Protein AF-A0A383AX17-F1 (afdb_monomer_lite)

Foldseek 3Di:
DDDDDDDPPPPDDLLVCLVVVQVQCCDPQHVVFPDKDAQAADPVATARIWGKHQDDLPPATDIWIEGEHTDAACPVVLVSLLNQLVCLQQTQAGEYEYEQEPHDDDPVSVVSNVVSQHWYWYQYNVRDIHTPGGRHTGDHDVVRNQVSLLSCQWHAAPPRRHIDFCDPDNVPSNDVNQEQEDDDCSLLVCLQVLGKYKYFPLVVCVVVVNAPPVSHGPHMHIHGSVCSCVVPVVSYDPDPPDD

Structure (mmCIF, N/CA/C/O backbone):
data_AF-A0A383AX17-F1
#
_entry.id   AF-A0A383AX17-F1
#
loop_
_atom_site.group_PDB
_atom_site.id
_atom_site.type_symbol
_atom_site.label_atom_id
_atom_site.label_alt_id
_atom_site.label_comp_id
_atom_site.label_asym_id
_atom_site.label_entity_id
_atom_site.label_seq_id
_atom_site.pdbx_PDB_ins_code
_atom_site.Cartn_x
_atom_site.Cartn_y
_atom_site.Cartn_z
_atom_site.occupancy
_atom_site.B_iso_or_equiv
_atom_site.auth_seq_id
_atom_site.auth_comp_id
_atom_site.auth_asym_id
_atom_site.auth_atom_id
_atom_site.pdbx_PDB_model_num
ATOM 1 N N . PRO A 1 1 ? -24.275 30.896 43.123 1.00 32.53 1 PRO A N 1
ATOM 2 C CA . PRO A 1 1 ? -23.463 29.654 43.102 1.00 32.53 1 PRO A CA 1
ATOM 3 C C . PRO A 1 1 ? -24.333 28.400 42.865 1.00 32.53 1 PRO A C 1
ATOM 5 O O . PRO A 1 1 ? -25.454 28.387 43.363 1.00 32.53 1 PRO A O 1
ATOM 8 N N . PRO A 1 2 ? -23.849 27.338 42.195 1.00 41.03 2 PRO A N 1
ATOM 9 C CA . PRO A 1 2 ? -22.775 27.247 41.206 1.00 41.03 2 PRO A CA 1
ATOM 10 C C . PRO A 1 2 ? -23.286 26.851 39.799 1.00 41.03 2 PRO A C 1
ATOM 12 O O . PRO A 1 2 ? -24.380 26.328 39.616 1.00 41.03 2 PRO A O 1
ATOM 15 N N . ARG A 1 3 ? -22.439 27.124 38.799 1.00 44.66 3 ARG A N 1
ATOM 16 C CA . ARG A 1 3 ? -22.507 26.632 37.415 1.00 44.66 3 ARG A CA 1
ATOM 17 C C . ARG A 1 3 ? -22.412 25.102 37.404 1.00 44.66 3 ARG A C 1
ATOM 19 O O . ARG A 1 3 ? -21.490 24.580 38.026 1.00 44.66 3 ARG A O 1
ATOM 26 N N . SER A 1 4 ? -23.257 24.402 36.645 1.00 36.47 4 SER A N 1
ATOM 27 C CA . SER A 1 4 ? -23.028 22.985 36.336 1.00 36.47 4 SER A CA 1
ATOM 28 C C . SER A 1 4 ? -22.823 22.765 34.837 1.00 36.47 4 SER A C 1
ATOM 30 O O . SER A 1 4 ? -23.766 22.704 34.057 1.00 36.47 4 SER A O 1
ATOM 32 N N . VAL A 1 5 ? -21.537 22.675 34.497 1.00 36.81 5 VAL A N 1
ATOM 33 C CA . VAL A 1 5 ? -20.931 21.716 33.566 1.00 36.81 5 VAL A CA 1
ATOM 34 C C . VAL A 1 5 ? -21.577 21.621 32.181 1.00 36.81 5 VAL A C 1
ATOM 36 O O . VAL A 1 5 ? -22.358 20.721 31.885 1.00 36.81 5 VAL A O 1
ATOM 39 N N . ALA A 1 6 ? -21.135 22.511 31.290 1.00 34.72 6 ALA A N 1
ATOM 40 C CA . ALA A 1 6 ? -21.057 22.174 29.877 1.00 34.72 6 ALA A CA 1
ATOM 41 C C . ALA A 1 6 ? -20.129 20.958 29.738 1.00 34.72 6 ALA A C 1
ATOM 43 O O . ALA A 1 6 ? -18.954 21.012 30.108 1.00 34.72 6 ALA A O 1
ATOM 44 N N . VAL A 1 7 ? -20.690 19.852 29.259 1.00 36.97 7 VAL A N 1
ATOM 45 C CA . VAL A 1 7 ? -19.959 18.659 28.845 1.00 36.97 7 VAL A CA 1
ATOM 46 C C . VAL A 1 7 ? -18.986 19.093 27.750 1.00 36.97 7 VAL A C 1
ATOM 48 O O . VAL A 1 7 ? -19.404 19.400 26.636 1.00 36.97 7 VAL A O 1
ATOM 51 N N . MET A 1 8 ? -17.693 19.169 28.073 1.00 31.69 8 MET A N 1
ATOM 52 C CA . MET A 1 8 ? -16.638 19.265 27.067 1.00 31.69 8 MET A CA 1
ATOM 53 C C . MET A 1 8 ? -16.599 17.929 26.322 1.00 31.69 8 MET A C 1
ATOM 55 O O . MET A 1 8 ? -15.897 17.001 26.718 1.00 31.69 8 MET A O 1
ATOM 59 N N . ALA A 1 9 ? -17.407 17.811 25.269 1.00 39.44 9 ALA A N 1
ATOM 60 C CA . ALA A 1 9 ? -17.183 16.816 24.235 1.00 39.44 9 ALA A CA 1
ATOM 61 C C . ALA A 1 9 ? -15.775 17.067 23.680 1.00 39.44 9 ALA A C 1
ATOM 63 O O . ALA A 1 9 ? -15.450 18.194 23.313 1.00 39.44 9 ALA A O 1
ATOM 64 N N . SER A 1 10 ? -14.899 16.065 23.690 1.00 47.09 10 SER A N 1
ATOM 65 C CA . SER A 1 10 ? -13.541 16.260 23.194 1.00 47.09 10 SER A CA 1
ATOM 66 C C . SER A 1 10 ? -13.576 16.518 21.684 1.00 47.09 10 SER A C 1
ATOM 68 O O . SER A 1 10 ? -13.884 15.607 20.916 1.00 47.09 10 SER A O 1
ATOM 70 N N . ASP A 1 11 ? -13.199 17.724 21.263 1.00 57.03 11 ASP A N 1
ATOM 71 C CA . ASP A 1 11 ? -13.092 18.195 19.870 1.00 57.03 11 ASP A CA 1
ATOM 72 C C . ASP A 1 11 ? -12.016 17.482 19.018 1.00 57.03 11 ASP A C 1
ATOM 74 O O . ASP A 1 11 ? -11.639 17.958 17.946 1.00 57.03 11 ASP A O 1
ATOM 78 N N . LYS A 1 12 ? -11.491 16.332 19.459 1.00 67.50 12 LYS A N 1
ATOM 79 C CA . LYS A 1 12 ? -10.453 15.603 18.718 1.00 67.50 12 LYS A CA 1
ATOM 80 C C . LYS A 1 12 ? -11.013 15.069 17.403 1.00 67.50 12 LYS A C 1
ATOM 82 O O . LYS A 1 12 ? -12.047 14.391 17.385 1.00 67.50 12 LYS A O 1
ATOM 87 N N . LYS A 1 13 ? -10.343 15.373 16.293 1.00 85.88 13 LYS A N 1
ATOM 88 C CA . LYS A 1 13 ? -10.660 14.855 14.957 1.00 85.88 13 LYS A CA 1
ATOM 89 C C . LYS A 1 13 ? -10.075 13.456 14.791 1.00 85.88 13 LYS A C 1
ATOM 91 O O . LYS A 1 13 ? -9.160 13.059 15.497 1.00 85.88 13 LYS A O 1
ATOM 96 N N . GLU A 1 14 ? -10.657 12.680 13.882 1.00 87.75 14 GLU A N 1
ATOM 97 C CA . GLU A 1 14 ? -10.218 11.300 13.623 1.00 87.75 14 GLU A CA 1
ATOM 98 C C . GLU A 1 14 ? -8.808 11.310 13.029 1.00 87.75 14 GLU A C 1
ATOM 100 O O . GLU A 1 14 ? -7.936 10.566 13.466 1.00 87.75 14 GLU A O 1
ATOM 105 N N . SER A 1 15 ? -8.563 12.299 12.167 1.00 91.56 15 SER A N 1
ATOM 106 C CA . SER A 1 15 ? -7.264 12.626 11.587 1.00 91.56 15 SER A CA 1
ATOM 107 C C . SER A 1 15 ? -6.143 12.849 12.595 1.00 91.56 15 SER A C 1
ATOM 109 O O . SER A 1 15 ? -4.983 12.653 12.250 1.00 91.56 15 SER A O 1
ATOM 111 N N . ASP A 1 16 ? -6.465 13.223 13.835 1.00 92.06 16 ASP A N 1
ATOM 112 C CA . ASP A 1 16 ? -5.461 13.450 14.878 1.00 92.06 16 ASP A CA 1
ATOM 113 C C . ASP A 1 16 ? -4.791 12.131 15.317 1.00 92.06 16 ASP A C 1
ATOM 115 O O . ASP A 1 16 ? -3.762 12.148 15.990 1.00 92.06 16 ASP A O 1
ATOM 119 N N . LEU A 1 17 ? -5.371 10.981 14.949 1.00 93.94 17 LEU A N 1
ATOM 120 C CA . LEU A 1 17 ? -4.836 9.650 15.238 1.00 93.94 17 LEU A CA 1
ATOM 121 C C . LEU A 1 17 ? -3.959 9.096 14.104 1.00 93.94 17 LEU A C 1
ATOM 123 O O . LEU A 1 17 ? -3.185 8.171 14.347 1.00 93.94 17 LEU A O 1
ATOM 127 N N . TYR A 1 18 ? -4.060 9.630 12.883 1.00 96.12 18 TYR A N 1
ATOM 128 C CA . TYR A 1 18 ? -3.498 8.986 11.690 1.00 96.12 18 TYR A CA 1
ATOM 129 C C . TYR A 1 18 ? -1.977 8.892 11.722 1.00 96.12 18 TYR A C 1
ATOM 131 O O . TYR A 1 18 ? -1.442 7.806 11.523 1.00 96.12 18 TYR A O 1
ATOM 139 N N . ASP A 1 19 ? -1.279 9.992 12.017 1.00 96.19 19 ASP A N 1
ATOM 140 C CA . ASP A 1 19 ? 0.190 9.999 12.062 1.00 96.19 19 ASP A CA 1
ATOM 141 C C . ASP A 1 19 ? 0.718 9.041 13.130 1.00 96.19 19 ASP A C 1
ATOM 143 O O . ASP A 1 19 ? 1.637 8.270 12.887 1.00 96.19 19 ASP A O 1
ATOM 147 N N . LYS A 1 20 ? 0.066 9.004 14.291 1.00 95.62 20 LYS A N 1
ATOM 148 C CA . LYS A 1 20 ? 0.451 8.108 15.377 1.00 95.62 20 LYS A CA 1
ATOM 149 C C . LYS A 1 20 ? 0.264 6.633 15.004 1.00 95.62 20 LYS A C 1
ATOM 151 O O . LYS A 1 20 ? 1.127 5.807 15.293 1.00 95.62 20 LYS A O 1
ATOM 156 N N . VAL A 1 21 ? -0.861 6.293 14.369 1.00 97.31 21 VAL A N 1
ATOM 157 C CA . VAL A 1 21 ? -1.109 4.933 13.868 1.00 97.31 21 VAL A CA 1
ATOM 158 C C . VAL A 1 21 ? -0.103 4.589 12.771 1.00 97.31 21 VAL A C 1
ATOM 160 O O . VAL A 1 21 ? 0.476 3.507 12.806 1.00 97.31 21 VAL A O 1
ATOM 163 N N . ARG A 1 22 ? 0.161 5.510 11.839 1.00 97.75 22 ARG A N 1
ATOM 164 C CA . ARG A 1 22 ? 1.171 5.358 10.784 1.00 97.75 22 ARG A CA 1
ATOM 165 C C . ARG A 1 22 ? 2.553 5.049 11.365 1.00 97.75 22 ARG A C 1
ATOM 167 O O . ARG A 1 22 ? 3.195 4.098 10.926 1.00 97.75 22 ARG A O 1
ATOM 174 N N . ASP A 1 23 ? 2.989 5.811 12.360 1.00 97.50 23 ASP A N 1
ATOM 175 C CA . ASP A 1 23 ? 4.307 5.642 12.973 1.00 97.50 23 ASP A CA 1
ATOM 176 C C . ASP A 1 23 ? 4.410 4.281 13.685 1.00 97.50 23 ASP A C 1
ATOM 178 O O . ASP A 1 23 ? 5.408 3.570 13.540 1.00 97.50 23 ASP A O 1
ATOM 182 N N . TRP A 1 24 ? 3.345 3.847 14.373 1.00 97.88 24 TRP A N 1
ATOM 183 C CA . TRP A 1 24 ? 3.286 2.500 14.948 1.00 97.88 24 TRP A CA 1
ATOM 184 C C . TRP A 1 24 ? 3.343 1.406 13.874 1.00 97.88 24 TRP A C 1
ATOM 186 O O . TRP A 1 24 ? 4.079 0.435 14.040 1.00 97.88 24 TRP A O 1
ATOM 196 N N . VAL A 1 25 ? 2.641 1.566 12.745 1.00 97.69 25 VAL A N 1
ATOM 197 C CA . VAL A 1 25 ? 2.662 0.609 11.620 1.00 97.69 25 VAL A CA 1
ATOM 198 C C . VAL A 1 25 ? 4.074 0.393 11.075 1.00 97.69 25 VAL A C 1
ATOM 200 O O . VAL A 1 25 ? 4.419 -0.742 10.735 1.00 97.69 25 VAL A O 1
ATOM 203 N N . ALA A 1 26 ? 4.888 1.447 11.016 1.00 97.31 26 ALA A N 1
ATOM 204 C CA . ALA A 1 26 ? 6.281 1.374 10.581 1.00 97.31 26 ALA A CA 1
ATOM 205 C C . ALA A 1 26 ? 7.228 0.792 11.652 1.00 97.31 26 ALA A C 1
ATOM 207 O O . ALA A 1 26 ? 8.269 0.227 11.323 1.00 97.31 26 ALA A O 1
ATOM 208 N N . SER A 1 27 ? 6.879 0.914 12.935 1.00 96.50 27 SER A N 1
ATOM 209 C CA . SER A 1 27 ? 7.749 0.515 14.047 1.00 96.50 27 SER A CA 1
ATOM 210 C C . SER A 1 27 ? 8.050 -0.993 14.121 1.00 96.50 27 SER A C 1
ATOM 212 O O . SER A 1 27 ? 7.328 -1.838 13.581 1.00 96.50 27 SER A O 1
ATOM 214 N N . SER A 1 28 ? 9.105 -1.338 14.871 1.00 93.25 28 SER A N 1
ATOM 215 C CA . SER A 1 28 ? 9.504 -2.722 15.174 1.00 93.25 28 SER A CA 1
ATOM 216 C C . SER A 1 28 ? 8.456 -3.512 15.956 1.00 93.25 28 SER A C 1
ATOM 218 O O . SER A 1 28 ? 8.411 -4.742 15.827 1.00 93.25 28 SER A O 1
ATOM 220 N N . ASP A 1 29 ? 7.646 -2.808 16.744 1.00 91.81 29 ASP A N 1
ATOM 221 C CA . ASP A 1 29 ? 6.639 -3.377 17.645 1.00 91.81 29 ASP A CA 1
ATOM 222 C C . ASP A 1 29 ? 5.247 -3.417 16.997 1.00 91.81 29 ASP A C 1
ATOM 224 O O . ASP A 1 29 ? 4.340 -4.078 17.503 1.00 91.81 29 ASP A O 1
ATOM 228 N N . GLY A 1 30 ? 5.084 -2.746 15.852 1.00 95.88 30 GLY A N 1
ATOM 229 C CA . GLY A 1 30 ? 3.875 -2.786 15.043 1.00 95.88 30 GLY A CA 1
ATOM 230 C C . GLY A 1 30 ? 3.952 -3.782 13.892 1.00 95.88 30 GLY A C 1
ATOM 231 O O . GLY A 1 30 ? 4.256 -4.965 14.067 1.00 95.88 30 GLY A O 1
ATOM 232 N N . LEU A 1 31 ? 3.618 -3.319 12.685 1.00 95.75 31 LEU A N 1
ATOM 233 C CA . LEU A 1 31 ? 3.493 -4.185 11.505 1.00 95.75 31 LEU A CA 1
ATOM 234 C C . LEU A 1 31 ? 4.763 -4.253 10.651 1.00 95.75 31 LEU A C 1
ATOM 236 O O . LEU A 1 31 ? 4.823 -5.111 9.762 1.00 95.75 31 LEU A O 1
ATOM 240 N N . ARG A 1 32 ? 5.766 -3.418 10.963 1.00 94.81 32 ARG A N 1
ATOM 241 C CA . ARG A 1 32 ? 7.063 -3.316 10.279 1.00 94.81 32 ARG A CA 1
ATOM 242 C C . ARG A 1 32 ? 6.923 -3.011 8.791 1.00 94.81 32 ARG A C 1
ATOM 244 O O . ARG A 1 32 ? 7.537 -3.677 7.963 1.00 94.81 32 ARG A O 1
ATOM 251 N N . CYS A 1 33 ? 6.057 -2.063 8.445 1.00 95.81 33 CYS A N 1
ATOM 252 C CA . CYS A 1 33 ? 5.993 -1.556 7.077 1.00 95.81 33 CYS A CA 1
ATOM 253 C C . CYS A 1 33 ? 7.208 -0.673 6.791 1.00 95.81 33 CYS A C 1
ATOM 255 O O . CYS A 1 33 ? 7.493 0.246 7.554 1.00 95.81 33 CYS A O 1
ATOM 257 N N . ASP A 1 34 ? 7.878 -0.925 5.672 1.00 93.62 34 ASP A N 1
ATOM 258 C CA . ASP A 1 34 ? 9.020 -0.132 5.211 1.00 93.62 34 ASP A CA 1
ATOM 259 C C . ASP A 1 34 ? 8.581 1.261 4.748 1.00 93.62 34 ASP A C 1
ATOM 261 O O . ASP A 1 34 ? 9.326 2.232 4.840 1.00 93.62 34 ASP A O 1
ATOM 265 N N . GLU A 1 35 ? 7.349 1.356 4.247 1.00 94.81 35 GLU A N 1
ATOM 266 C CA . GLU A 1 35 ? 6.773 2.578 3.706 1.00 94.81 35 GLU A CA 1
ATOM 267 C C . GLU A 1 35 ? 5.340 2.744 4.193 1.00 94.81 35 GLU A C 1
ATOM 269 O O . GLU A 1 35 ? 4.581 1.774 4.273 1.00 94.81 35 GLU A O 1
ATOM 274 N N . THR A 1 36 ? 4.953 3.975 4.524 1.00 96.56 36 THR A N 1
ATOM 275 C CA . THR A 1 36 ? 3.624 4.267 5.065 1.00 96.56 36 THR A CA 1
ATOM 276 C C . THR A 1 36 ? 3.081 5.608 4.582 1.00 96.56 36 THR A C 1
ATOM 278 O O . THR A 1 36 ? 3.827 6.530 4.255 1.00 96.56 36 THR A O 1
ATOM 281 N N . TRP A 1 37 ? 1.754 5.717 4.532 1.00 95.88 37 TRP A N 1
ATOM 282 C CA . TRP A 1 37 ? 1.037 6.892 4.048 1.00 95.88 37 TRP A CA 1
ATOM 283 C C . TRP A 1 37 ? -0.242 7.122 4.844 1.00 95.88 37 TRP A C 1
ATOM 285 O O . TRP A 1 37 ? -0.831 6.181 5.376 1.00 95.88 37 TRP A O 1
ATOM 295 N N . VAL A 1 38 ? -0.700 8.372 4.848 1.00 96.31 38 VAL A N 1
ATOM 296 C CA . VAL A 1 38 ? -1.994 8.785 5.402 1.00 96.31 38 VAL A CA 1
ATOM 297 C C . VAL A 1 38 ? -2.929 9.173 4.259 1.00 96.31 38 VAL A C 1
ATOM 299 O O . VAL A 1 38 ? -2.495 9.826 3.308 1.00 96.31 38 VAL A O 1
ATOM 302 N N . ASN A 1 39 ? -4.206 8.794 4.348 1.00 93.31 39 ASN A N 1
ATOM 303 C CA . ASN A 1 39 ? -5.252 9.111 3.367 1.00 93.31 39 ASN A CA 1
ATOM 304 C C . ASN A 1 39 ? -4.886 8.735 1.917 1.00 93.31 39 ASN A C 1
ATOM 306 O O . ASN A 1 39 ? -5.287 9.405 0.957 1.00 93.31 39 ASN A O 1
ATOM 310 N N . ALA A 1 40 ? -4.101 7.670 1.748 1.00 90.00 40 ALA A N 1
ATOM 311 C CA . ALA A 1 40 ? -3.577 7.241 0.459 1.00 90.00 40 ALA A CA 1
ATOM 312 C C . ALA A 1 40 ? -4.184 5.897 0.058 1.00 90.00 40 ALA A C 1
ATOM 314 O O . ALA A 1 40 ? -3.808 4.842 0.566 1.00 90.00 40 ALA A O 1
ATOM 315 N N . GLY A 1 41 ? -5.116 5.949 -0.888 1.00 86.38 41 GLY A N 1
ATOM 316 C CA . GLY A 1 41 ? -5.788 4.782 -1.446 1.00 86.38 41 GLY A CA 1
ATOM 317 C C . GLY A 1 41 ? -6.161 4.980 -2.906 1.00 86.38 41 GLY A C 1
ATOM 318 O O . GLY A 1 41 ? -5.608 5.833 -3.608 1.00 86.38 41 GLY A O 1
ATOM 319 N N . LEU A 1 42 ? -7.124 4.188 -3.364 1.00 88.62 42 LEU A N 1
ATOM 320 C CA . LEU A 1 42 ? -7.718 4.370 -4.681 1.00 88.62 42 LEU A CA 1
ATOM 321 C C . LEU A 1 42 ? -8.764 5.490 -4.646 1.00 88.62 42 LEU A C 1
ATOM 323 O O . LEU A 1 42 ? -9.099 6.039 -3.597 1.00 88.62 42 LEU A O 1
ATOM 327 N N . GLN A 1 43 ? -9.262 5.888 -5.813 1.00 82.88 43 GLN A N 1
ATOM 328 C CA . GLN A 1 43 ? -10.295 6.921 -5.876 1.00 82.88 43 GLN A CA 1
ATOM 329 C C . GLN A 1 43 ? -11.606 6.437 -5.246 1.00 82.88 43 GLN A C 1
ATOM 331 O O . GLN A 1 43 ? -12.305 7.232 -4.625 1.00 82.88 43 GLN A O 1
ATOM 336 N N . GLU A 1 44 ? -11.922 5.150 -5.399 1.00 79.19 44 GLU A N 1
ATOM 337 C CA . GLU A 1 44 ? -13.179 4.565 -4.932 1.00 79.19 44 GLU A CA 1
ATOM 338 C C . GLU A 1 44 ? -13.211 4.323 -3.419 1.00 79.19 44 GLU A C 1
ATOM 340 O O . GLU A 1 44 ? -14.291 4.281 -2.836 1.00 79.19 44 GLU A O 1
ATOM 345 N N . ALA A 1 45 ? -12.048 4.162 -2.784 1.00 82.44 45 ALA A N 1
ATOM 346 C CA . ALA A 1 45 ? -11.934 3.961 -1.347 1.00 82.44 45 ALA A CA 1
ATOM 347 C C . ALA A 1 45 ? -10.530 4.363 -0.871 1.00 82.44 45 ALA A C 1
ATOM 349 O O . ALA A 1 45 ? -9.519 3.985 -1.478 1.00 82.44 45 ALA A O 1
ATOM 350 N N . ARG A 1 46 ? -10.470 5.158 0.201 1.00 91.25 46 ARG A N 1
ATOM 351 C CA . ARG A 1 46 ? -9.223 5.666 0.776 1.00 91.25 46 ARG A CA 1
ATOM 352 C C . ARG A 1 46 ? -9.153 5.275 2.247 1.00 91.25 46 ARG A C 1
ATOM 354 O O . ARG A 1 46 ? -9.914 5.845 3.018 1.00 91.25 46 ARG A O 1
ATOM 361 N N . PRO A 1 47 ? -8.261 4.346 2.613 1.00 93.75 47 PRO A N 1
ATOM 362 C CA . PRO A 1 47 ? -8.010 4.044 4.008 1.00 93.75 47 PRO A CA 1
ATOM 363 C C . PRO A 1 47 ? -7.295 5.226 4.663 1.00 93.75 47 PRO A C 1
ATOM 365 O O . PRO A 1 47 ? -6.560 5.975 4.004 1.00 93.75 47 PRO A O 1
ATOM 368 N N . ASP A 1 48 ? -7.479 5.352 5.970 1.00 97.00 48 ASP A N 1
ATOM 369 C CA . ASP A 1 48 ? -6.849 6.405 6.760 1.00 97.00 48 ASP A CA 1
ATOM 370 C C . ASP A 1 48 ? -5.330 6.231 6.807 1.00 97.00 48 ASP A C 1
ATOM 372 O O . ASP A 1 48 ? -4.586 7.204 6.673 1.00 97.00 48 ASP A O 1
ATOM 376 N N . VAL A 1 49 ? -4.861 4.984 6.930 1.00 98.06 49 VAL A N 1
ATOM 377 C CA . VAL A 1 49 ? -3.437 4.633 6.889 1.00 98.06 49 VAL A CA 1
ATOM 378 C C . VAL A 1 49 ? -3.201 3.463 5.937 1.00 98.06 49 VAL A C 1
ATOM 380 O O . VAL A 1 49 ? -3.898 2.449 5.980 1.00 98.06 49 VAL A O 1
ATOM 383 N N . THR A 1 50 ? -2.166 3.588 5.109 1.00 98.00 50 THR A N 1
ATOM 384 C CA . THR A 1 50 ? -1.675 2.525 4.223 1.00 98.00 50 THR A CA 1
ATOM 385 C C . THR A 1 50 ? -0.216 2.239 4.536 1.00 98.00 50 THR A C 1
ATOM 387 O O . THR A 1 50 ? 0.564 3.162 4.754 1.00 98.00 50 THR A O 1
ATOM 390 N N . GLY A 1 51 ? 0.165 0.969 4.526 1.00 97.38 51 GLY A N 1
ATOM 391 C CA . GLY A 1 51 ? 1.539 0.511 4.653 1.00 97.38 51 GLY A CA 1
ATOM 392 C C . GLY A 1 51 ? 1.926 -0.429 3.517 1.00 97.38 51 GLY A C 1
ATOM 393 O O . GLY A 1 51 ? 1.095 -1.174 2.999 1.00 97.38 51 GLY A O 1
ATOM 394 N N . LEU A 1 52 ? 3.198 -0.399 3.142 1.00 96.25 52 LEU A N 1
ATOM 395 C CA . LEU A 1 52 ? 3.834 -1.370 2.264 1.00 96.25 52 LEU A CA 1
ATOM 396 C C . LEU A 1 52 ? 4.962 -2.035 3.048 1.00 96.25 52 LEU A C 1
ATOM 398 O O . LEU A 1 52 ? 5.830 -1.360 3.599 1.00 96.25 52 LEU A O 1
ATOM 402 N N . ARG A 1 53 ? 4.929 -3.364 3.090 1.00 93.31 53 ARG A N 1
ATOM 403 C CA . ARG A 1 53 ? 5.920 -4.192 3.772 1.00 93.31 53 ARG A CA 1
ATOM 404 C C . ARG A 1 53 ? 6.552 -5.175 2.806 1.00 93.31 53 ARG A C 1
ATOM 406 O O . ARG A 1 53 ? 5.835 -5.899 2.121 1.00 93.31 53 ARG A O 1
ATOM 413 N N . HIS A 1 54 ? 7.869 -5.299 2.828 1.00 87.31 54 HIS A N 1
ATOM 414 C CA . HIS A 1 54 ? 8.585 -6.393 2.186 1.00 87.31 54 HIS A CA 1
ATOM 415 C C . HIS A 1 54 ? 8.399 -7.687 2.995 1.00 87.31 54 HIS A C 1
ATOM 417 O O . HIS A 1 54 ? 8.927 -7.864 4.093 1.00 87.31 54 HIS A O 1
ATOM 423 N N . ALA A 1 55 ? 7.619 -8.620 2.455 1.00 77.12 55 ALA A N 1
ATOM 424 C CA . ALA A 1 55 ? 7.237 -9.856 3.123 1.00 77.12 55 ALA A CA 1
ATOM 425 C C . ALA A 1 55 ? 8.245 -10.975 2.814 1.00 77.12 55 ALA A C 1
ATOM 427 O O . ALA A 1 55 ? 7.954 -11.915 2.091 1.00 77.12 55 ALA A O 1
ATOM 428 N N . GLY A 1 56 ? 9.452 -10.880 3.380 1.00 62.34 56 GLY A N 1
ATOM 429 C CA . GLY A 1 56 ? 10.392 -12.009 3.418 1.00 62.34 56 GLY A CA 1
ATOM 430 C C . GLY A 1 56 ? 11.062 -12.333 2.078 1.00 62.34 56 GLY A C 1
ATOM 431 O O . GLY A 1 56 ? 10.900 -13.417 1.528 1.00 62.34 56 GLY A O 1
ATOM 432 N N . GLY A 1 57 ? 11.905 -11.413 1.609 1.00 55.09 57 GLY A N 1
ATOM 433 C CA . GLY A 1 57 ? 12.618 -11.472 0.327 1.00 55.09 57 GLY A CA 1
ATOM 434 C C . GLY A 1 57 ? 13.766 -12.483 0.187 1.00 55.09 57 GL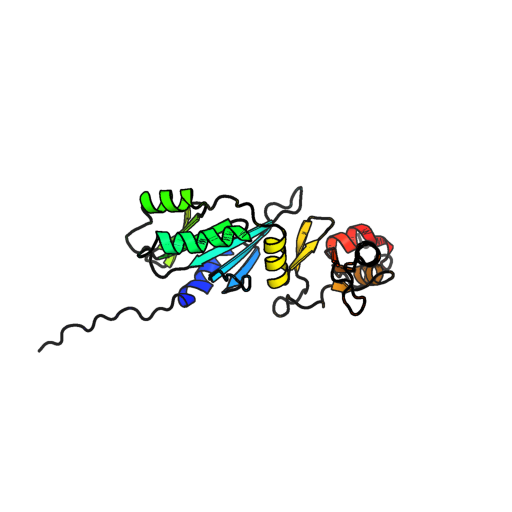Y A C 1
ATOM 435 O O . GLY A 1 57 ? 14.457 -12.441 -0.826 1.00 55.09 57 GLY A O 1
ATOM 436 N N . ARG A 1 58 ? 14.038 -13.363 1.168 1.00 61.06 58 ARG A N 1
ATOM 437 C CA . ARG A 1 58 ? 15.275 -14.182 1.149 1.00 61.06 58 ARG A CA 1
ATOM 438 C C . ARG A 1 58 ? 15.356 -15.122 -0.059 1.00 61.06 58 ARG A C 1
ATOM 440 O O . ARG A 1 58 ? 16.448 -15.358 -0.561 1.00 61.06 58 ARG A O 1
ATOM 447 N N . LEU A 1 59 ? 14.226 -15.687 -0.483 1.00 66.31 59 LEU A N 1
ATOM 448 C CA . LEU A 1 59 ? 14.162 -16.657 -1.589 1.00 66.31 59 LEU A CA 1
ATOM 449 C C . LEU A 1 59 ? 13.318 -16.169 -2.770 1.00 66.31 59 LEU A C 1
ATOM 451 O O . LEU A 1 59 ? 13.464 -16.669 -3.882 1.00 66.31 59 LEU A O 1
ATOM 455 N N . ARG A 1 60 ? 12.418 -15.214 -2.536 1.00 66.69 60 ARG A N 1
ATOM 456 C CA . ARG A 1 60 ? 11.533 -14.644 -3.546 1.00 66.69 60 ARG A CA 1
ATOM 457 C C . ARG A 1 60 ? 11.127 -13.251 -3.102 1.00 66.69 60 ARG A C 1
ATOM 459 O O . ARG A 1 60 ? 10.839 -13.058 -1.928 1.00 66.69 60 ARG A O 1
ATOM 466 N N . GLY A 1 61 ? 11.061 -12.313 -4.040 1.00 70.25 61 GLY A N 1
ATOM 467 C CA . GLY A 1 61 ? 10.429 -11.030 -3.788 1.00 70.25 61 GLY A CA 1
ATOM 468 C C . GLY A 1 61 ? 8.949 -11.207 -3.480 1.00 70.25 61 GLY A C 1
ATOM 469 O O . GLY A 1 61 ? 8.192 -11.644 -4.346 1.00 70.25 61 GLY A O 1
ATOM 470 N N . ASP A 1 62 ? 8.553 -10.872 -2.258 1.00 84.81 62 ASP A N 1
ATOM 471 C CA . ASP A 1 62 ? 7.154 -10.777 -1.867 1.00 84.81 62 ASP A CA 1
ATOM 472 C C . ASP A 1 62 ? 6.940 -9.534 -1.002 1.00 84.81 62 ASP A C 1
ATOM 474 O O . ASP A 1 62 ? 7.872 -8.986 -0.399 1.00 84.81 62 ASP A O 1
ATOM 478 N N . PHE A 1 63 ? 5.713 -9.039 -1.002 1.00 92.06 63 PHE A N 1
ATOM 479 C CA . PHE A 1 63 ? 5.328 -7.822 -0.309 1.00 92.06 63 PHE A CA 1
ATOM 480 C C . PHE A 1 63 ? 3.867 -7.886 0.109 1.00 92.06 63 PHE A C 1
ATOM 482 O O . PHE A 1 63 ? 3.066 -8.607 -0.480 1.00 92.06 63 PHE A O 1
ATOM 489 N N . GLU A 1 64 ? 3.517 -7.083 1.101 1.00 94.56 64 GLU A N 1
ATOM 490 C CA . GLU A 1 64 ? 2.152 -6.908 1.564 1.00 94.56 64 GLU A CA 1
ATOM 491 C C . GLU A 1 64 ? 1.783 -5.426 1.547 1.00 94.56 64 GLU A C 1
ATOM 493 O O . GLU A 1 64 ? 2.496 -4.583 2.094 1.00 94.56 64 GLU A O 1
ATOM 498 N N . LEU A 1 65 ? 0.642 -5.121 0.939 1.00 9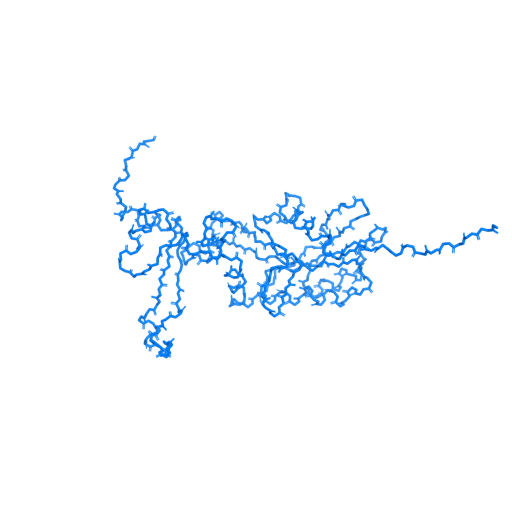6.62 65 LEU A N 1
ATOM 499 C CA . LEU A 1 65 ? -0.088 -3.882 1.132 1.00 96.62 65 LEU A CA 1
ATOM 500 C C . LEU A 1 65 ? -1.028 -4.048 2.319 1.00 96.62 65 LEU A C 1
ATOM 502 O O . LEU A 1 65 ? -1.870 -4.946 2.344 1.00 96.62 65 LEU A O 1
ATOM 506 N N . ILE A 1 66 ? -0.890 -3.165 3.294 1.00 97.94 66 ILE A N 1
ATOM 507 C CA . ILE A 1 66 ? -1.664 -3.174 4.52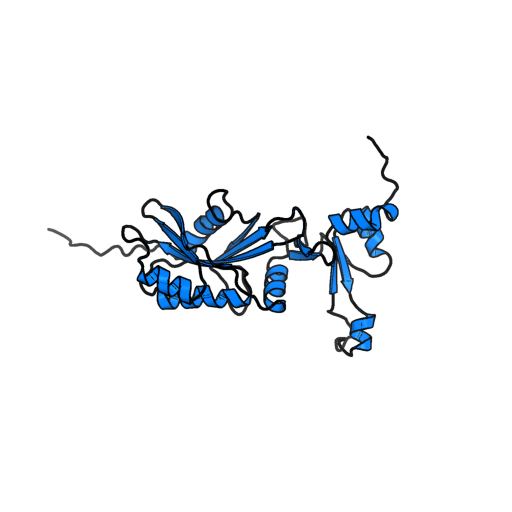6 1.00 97.94 66 ILE A CA 1
ATOM 508 C C . ILE A 1 66 ? -2.481 -1.891 4.588 1.00 97.94 66 ILE A C 1
ATOM 510 O O . ILE A 1 66 ? -1.954 -0.812 4.337 1.00 97.94 66 ILE A O 1
ATOM 514 N N . THR A 1 67 ? -3.754 -1.990 4.946 1.00 98.25 67 THR A N 1
ATOM 515 C CA . THR A 1 67 ? -4.639 -0.830 5.113 1.00 98.25 67 THR A CA 1
ATOM 516 C C . THR A 1 67 ? -5.284 -0.829 6.480 1.00 98.25 67 THR A C 1
ATOM 518 O O . THR A 1 67 ? -5.619 -1.889 7.011 1.00 98.25 67 THR A O 1
ATOM 521 N N . ILE A 1 68 ? -5.488 0.357 7.037 1.00 98.44 68 ILE A N 1
ATOM 522 C CA . ILE A 1 68 ? -6.080 0.536 8.356 1.00 98.44 68 ILE A CA 1
ATOM 523 C C . ILE A 1 68 ? -7.159 1.607 8.271 1.00 98.44 68 ILE A C 1
ATOM 525 O O . ILE A 1 68 ? -6.885 2.732 7.853 1.00 98.44 68 ILE A O 1
ATOM 529 N N . GLU A 1 69 ? -8.363 1.233 8.690 1.00 98.06 69 GLU A N 1
ATOM 530 C CA . GLU A 1 69 ? -9.440 2.166 9.008 1.00 98.06 69 GLU A CA 1
ATOM 531 C C . GLU A 1 69 ? -9.282 2.599 10.465 1.00 98.06 69 GLU A C 1
ATOM 533 O O . GLU A 1 69 ? -9.230 1.755 11.359 1.00 98.06 69 GLU A O 1
ATOM 538 N N . VAL A 1 70 ? -9.198 3.894 10.729 1.00 97.38 70 VAL A N 1
ATOM 539 C CA . VAL A 1 70 ? -9.017 4.463 12.061 1.00 97.38 70 VAL A CA 1
ATOM 540 C C . VAL A 1 70 ? -10.309 5.150 12.467 1.00 97.38 70 VAL A C 1
ATOM 542 O O . VAL A 1 70 ? -10.750 6.080 11.809 1.00 97.38 70 VAL A O 1
ATOM 545 N N . LYS A 1 71 ? -10.906 4.737 13.585 1.00 95.69 71 LYS A N 1
ATOM 546 C CA . LYS A 1 71 ? -12.110 5.370 14.138 1.00 95.69 71 LYS A CA 1
ATOM 547 C C . LYS A 1 71 ? -11.848 5.964 15.504 1.00 95.69 71 LYS A C 1
ATOM 549 O O . LYS A 1 71 ? -10.979 5.511 16.237 1.00 95.69 71 LYS A O 1
ATOM 554 N N . LYS A 1 72 ? -12.655 6.950 15.895 1.00 92.38 72 LYS A N 1
ATOM 555 C CA . LYS A 1 72 ? -12.593 7.552 17.242 1.00 92.38 72 LYS A CA 1
ATOM 556 C C . LYS A 1 72 ? -13.130 6.655 18.360 1.00 92.38 72 LYS A C 1
ATOM 558 O O . LYS A 1 72 ? -12.830 6.910 19.523 1.00 92.38 72 LYS A O 1
ATOM 563 N N . SER A 1 73 ? -13.966 5.673 18.030 1.00 90.00 73 SER A N 1
ATOM 564 C CA . SER A 1 73 ? -14.546 4.731 18.989 1.00 90.00 73 SER A CA 1
ATOM 565 C C . SER A 1 73 ? -15.090 3.482 18.294 1.00 90.00 73 SER A C 1
ATOM 567 O O . SER A 1 73 ? -15.315 3.468 17.083 1.00 90.00 73 SER A O 1
ATOM 569 N N . SER A 1 74 ? -15.373 2.456 19.094 1.00 86.88 74 SER A N 1
ATOM 570 C CA . SER A 1 74 ? -16.010 1.196 18.696 1.00 86.88 74 SER A CA 1
ATOM 571 C C . SER A 1 74 ? -17.549 1.245 18.672 1.00 86.88 74 SER A C 1
ATOM 573 O O . SER A 1 74 ? -18.196 0.234 18.423 1.00 86.88 74 SER A O 1
ATOM 575 N N . GLY A 1 75 ? -18.178 2.413 18.871 1.00 86.88 75 GLY A N 1
ATOM 576 C CA . GLY A 1 75 ? -19.639 2.519 19.036 1.00 86.88 75 GLY A CA 1
ATOM 577 C C . GLY A 1 75 ? -20.483 2.070 17.830 1.00 86.88 75 GLY A C 1
ATOM 578 O O . GLY A 1 75 ? -21.653 1.738 17.993 1.00 86.88 75 GLY A O 1
ATOM 579 N N . GLN A 1 76 ? -19.902 2.042 16.628 1.00 90.88 76 GLN A N 1
ATOM 580 C CA . GLN A 1 76 ? -20.512 1.494 15.406 1.00 90.88 76 GLN A CA 1
ATOM 581 C C . GLN A 1 76 ? -19.631 0.388 14.813 1.00 90.88 76 GLN A C 1
ATOM 583 O O . GLN A 1 76 ? -19.336 0.390 13.617 1.00 90.88 76 GLN A O 1
ATOM 588 N N . PHE A 1 77 ? -19.177 -0.533 15.668 1.00 95.06 77 PHE A N 1
ATOM 589 C CA . PHE A 1 77 ? -18.158 -1.526 15.335 1.00 95.06 77 PHE A CA 1
ATOM 590 C C . PHE A 1 77 ? -18.428 -2.265 14.020 1.00 95.06 77 PHE A C 1
ATOM 592 O O . PHE A 1 77 ? -17.583 -2.229 13.134 1.00 95.06 77 PHE A O 1
ATOM 599 N N . LEU A 1 78 ? -19.613 -2.867 13.848 1.00 96.50 78 LEU A N 1
ATOM 600 C CA . LEU A 1 78 ? -19.938 -3.648 12.646 1.00 96.50 78 LEU A CA 1
ATOM 601 C C . LEU A 1 78 ? -19.830 -2.819 11.353 1.00 96.50 78 LEU A C 1
ATOM 603 O O . LEU A 1 78 ? -19.298 -3.299 10.354 1.00 96.50 78 LEU A O 1
ATOM 607 N N . THR A 1 79 ? -20.289 -1.565 11.374 1.00 96.44 79 THR A N 1
ATOM 608 C CA . THR A 1 79 ? -20.191 -0.653 10.224 1.00 96.44 79 THR A CA 1
ATOM 609 C C . THR A 1 79 ? -18.734 -0.339 9.897 1.00 96.44 79 THR A C 1
ATOM 611 O O . THR A 1 79 ? -18.322 -0.443 8.742 1.00 96.44 79 THR A O 1
ATOM 614 N N . SER A 1 80 ? -17.941 0.011 10.910 1.00 96.38 80 SER A N 1
ATOM 615 C CA . SER A 1 80 ? -16.518 0.327 10.750 1.00 96.38 80 SER A CA 1
ATOM 616 C C . SER A 1 80 ? -15.704 -0.891 10.308 1.00 96.38 80 SER A C 1
ATOM 618 O O . SER A 1 80 ? -14.831 -0.781 9.451 1.00 96.38 80 SER A O 1
ATOM 620 N N . ALA A 1 81 ? -16.027 -2.072 10.835 1.00 97.81 81 ALA A N 1
ATOM 621 C CA . ALA A 1 81 ? -15.422 -3.333 10.434 1.00 97.81 81 ALA A CA 1
ATOM 622 C C . ALA A 1 81 ? -15.748 -3.662 8.969 1.00 97.81 81 ALA A C 1
ATOM 624 O O . ALA A 1 81 ? -14.861 -4.056 8.215 1.00 97.81 81 ALA A O 1
ATOM 625 N N . GLY A 1 82 ? -16.987 -3.421 8.526 1.00 97.44 82 GLY A N 1
ATOM 626 C CA . GLY A 1 82 ? -17.372 -3.552 7.119 1.00 97.44 82 GLY A CA 1
ATOM 627 C C . GLY A 1 82 ? -16.597 -2.611 6.188 1.00 97.44 82 GLY A C 1
ATOM 628 O O . GLY A 1 82 ? -16.192 -3.025 5.102 1.00 97.44 82 GLY A O 1
ATOM 629 N N . GLN A 1 83 ? -16.335 -1.370 6.620 1.00 95.50 83 GLN A N 1
ATOM 630 C CA . GLN A 1 83 ? -15.492 -0.422 5.877 1.00 95.50 83 GLN A CA 1
ATOM 631 C C . GLN A 1 83 ? -14.051 -0.928 5.757 1.00 95.50 83 GLN A C 1
ATOM 633 O O . GLN A 1 83 ? -13.523 -0.995 4.648 1.00 95.50 83 GLN A O 1
ATOM 638 N N . ALA A 1 84 ? -13.449 -1.369 6.866 1.00 97.50 84 ALA A N 1
ATOM 639 C CA . ALA A 1 84 ? -12.110 -1.952 6.852 1.00 97.50 84 ALA A CA 1
ATOM 640 C C . ALA A 1 84 ? -12.035 -3.184 5.931 1.00 97.50 84 ALA A C 1
ATOM 642 O O . ALA A 1 84 ? -11.114 -3.306 5.124 1.00 97.50 84 ALA A O 1
ATOM 643 N N . ALA A 1 85 ? -13.030 -4.074 5.996 1.00 97.50 85 ALA A N 1
ATOM 644 C CA . ALA A 1 85 ? -13.078 -5.296 5.194 1.00 97.50 85 ALA A CA 1
ATOM 645 C C . ALA A 1 85 ? -13.120 -5.015 3.684 1.00 97.50 85 ALA A C 1
ATOM 647 O O . ALA A 1 85 ? -12.509 -5.744 2.899 1.00 97.50 85 ALA A O 1
ATOM 648 N N . ALA A 1 86 ? -13.775 -3.926 3.264 1.00 96.19 86 ALA A N 1
ATOM 649 C CA . ALA A 1 86 ? -13.848 -3.533 1.858 1.00 96.19 86 ALA A CA 1
ATOM 650 C C . ALA A 1 86 ? -12.460 -3.280 1.237 1.00 96.19 86 ALA A C 1
ATOM 652 O O . ALA A 1 86 ? -12.266 -3.511 0.041 1.00 96.19 86 ALA A O 1
ATOM 653 N N . TYR A 1 87 ? -11.465 -2.880 2.034 1.00 97.06 87 TYR A N 1
ATOM 654 C CA . TYR A 1 87 ? -10.097 -2.681 1.550 1.00 97.06 87 TYR A CA 1
ATOM 655 C C . TYR A 1 87 ? -9.394 -3.977 1.138 1.00 97.06 87 TYR A C 1
ATOM 657 O O . TYR A 1 87 ? -8.464 -3.930 0.330 1.00 97.06 87 TYR A O 1
ATOM 665 N N . GLY A 1 88 ? -9.887 -5.144 1.572 1.00 96.06 88 GLY A N 1
ATOM 666 C CA . GLY A 1 88 ? -9.414 -6.451 1.103 1.00 96.06 88 GLY A CA 1
ATOM 667 C C . GLY A 1 88 ? -9.537 -6.652 -0.416 1.00 96.06 88 GLY A C 1
ATOM 668 O O . GLY A 1 88 ? -8.902 -7.542 -0.976 1.00 96.06 88 GLY A O 1
ATOM 669 N N . VAL A 1 89 ? -10.296 -5.795 -1.112 1.00 95.38 89 VAL A N 1
ATOM 670 C CA . VAL A 1 89 ? -10.356 -5.739 -2.582 1.00 95.38 89 VAL A CA 1
ATOM 671 C C . VAL A 1 89 ? -8.998 -5.395 -3.213 1.00 95.38 89 VAL A C 1
ATOM 673 O O . VAL A 1 89 ? -8.736 -5.817 -4.342 1.00 95.38 89 VAL A O 1
ATOM 676 N N . TYR A 1 90 ? -8.129 -4.646 -2.526 1.00 95.12 90 TYR A N 1
ATOM 677 C CA . TYR A 1 90 ? -6.837 -4.198 -3.069 1.00 95.12 90 TYR A CA 1
ATOM 678 C C . TYR A 1 90 ? -5.651 -4.266 -2.101 1.00 95.12 90 TYR A C 1
ATOM 680 O O . TYR A 1 90 ? -4.515 -4.130 -2.552 1.00 95.12 90 TYR A O 1
ATOM 688 N N . ALA A 1 91 ? -5.887 -4.482 -0.809 1.00 96.62 91 ALA A N 1
ATOM 689 C CA . ALA A 1 91 ? -4.858 -4.664 0.207 1.00 96.62 91 ALA A CA 1
ATOM 690 C C . ALA A 1 91 ? -4.767 -6.132 0.622 1.00 96.62 91 ALA A C 1
ATOM 692 O O . ALA A 1 91 ? -5.793 -6.799 0.721 1.00 96.62 91 ALA A O 1
ATOM 693 N N . ASP A 1 92 ? -3.556 -6.613 0.900 1.00 96.62 92 ASP A N 1
ATOM 694 C CA . ASP A 1 92 ? -3.279 -7.980 1.356 1.00 96.62 92 ASP A CA 1
ATOM 695 C C . ASP A 1 92 ? -3.730 -8.210 2.804 1.00 96.62 92 ASP A C 1
ATOM 697 O O . ASP A 1 92 ? -4.041 -9.337 3.187 1.00 96.62 92 ASP A O 1
ATOM 701 N N . ARG A 1 93 ? -3.779 -7.145 3.615 1.00 98.00 93 ARG A N 1
ATOM 702 C CA . ARG A 1 93 ? -4.316 -7.165 4.981 1.00 98.00 93 ARG A CA 1
ATOM 703 C C . ARG A 1 93 ? -5.060 -5.877 5.293 1.00 98.00 93 ARG A C 1
ATOM 705 O O . ARG A 1 93 ? -4.570 -4.792 4.986 1.00 98.00 93 ARG A O 1
ATOM 712 N N . ALA A 1 94 ? -6.194 -6.000 5.971 1.00 98.25 94 ALA A N 1
ATOM 713 C CA . ALA A 1 94 ? -6.981 -4.864 6.427 1.00 98.25 94 ALA A CA 1
ATOM 714 C C . ALA A 1 94 ? -7.207 -4.923 7.940 1.00 98.25 94 ALA A C 1
ATOM 716 O O . ALA A 1 94 ? -7.459 -5.994 8.494 1.00 98.25 94 ALA A O 1
ATOM 717 N N . TYR A 1 95 ? -7.117 -3.772 8.599 1.00 98.69 95 TYR A N 1
ATOM 718 C CA . TYR A 1 95 ? -7.324 -3.633 10.035 1.00 98.69 95 TYR A CA 1
ATOM 719 C C . TYR A 1 95 ? -8.345 -2.541 10.337 1.00 98.69 95 TYR A C 1
ATOM 721 O O . TYR A 1 95 ? -8.407 -1.528 9.639 1.00 98.69 95 TYR A O 1
ATOM 729 N N . LEU A 1 96 ? -9.089 -2.728 11.422 1.00 98.44 96 LEU A N 1
ATOM 730 C CA . LEU A 1 96 ? -9.796 -1.652 12.105 1.00 98.44 96 LEU A CA 1
ATOM 731 C C . LEU A 1 96 ? -8.984 -1.240 13.338 1.00 98.44 96 LEU A C 1
ATOM 733 O O . LEU A 1 96 ? -8.574 -2.086 14.132 1.00 98.44 96 LEU A O 1
ATOM 737 N N . CYS A 1 97 ? -8.758 0.060 13.489 1.00 97.88 97 CYS A N 1
ATOM 738 C CA . CYS A 1 97 ? -8.062 0.665 14.611 1.00 97.88 97 CYS A CA 1
ATOM 739 C C . CYS A 1 97 ? -9.015 1.583 15.379 1.00 97.88 97 CYS A C 1
ATOM 741 O O . CYS A 1 97 ? -9.618 2.484 14.792 1.00 97.88 97 CYS A O 1
ATOM 743 N N . CYS A 1 98 ? -9.179 1.361 16.683 1.00 94.56 98 CYS A N 1
ATOM 744 C CA . CYS A 1 98 ? -10.051 2.183 17.526 1.00 94.56 98 CYS A CA 1
ATOM 745 C C . CYS A 1 98 ? -9.431 2.419 18.910 1.00 94.56 98 CYS A C 1
ATOM 747 O O . CYS A 1 98 ? -8.854 1.495 19.487 1.00 94.56 98 CYS A O 1
ATOM 749 N N . PRO A 1 99 ? -9.610 3.613 19.500 1.00 92.25 99 PRO A N 1
ATOM 750 C CA . PRO A 1 99 ? -9.453 3.806 20.928 1.00 92.25 99 PRO A CA 1
ATOM 751 C C . PRO A 1 99 ? -10.469 2.983 21.714 1.00 92.25 99 PRO A C 1
ATOM 753 O O . PRO A 1 99 ? -11.667 3.059 21.434 1.00 92.25 99 PRO A O 1
ATOM 756 N N . GLN A 1 100 ? -9.986 2.256 22.717 1.00 85.00 100 GLN A N 1
ATOM 757 C CA . GLN A 1 100 ? -10.819 1.424 23.593 1.00 85.00 100 GLN A CA 1
ATOM 758 C C . GLN A 1 100 ? -10.809 1.879 25.058 1.00 85.00 100 GLN A C 1
ATOM 760 O O . GLN A 1 100 ? -11.715 1.554 25.825 1.00 85.00 100 GLN A O 1
ATOM 765 N N . GLY A 1 101 ? -9.872 2.750 25.446 1.00 74.12 101 GLY A N 1
ATOM 766 C CA . GLY A 1 101 ? -9.848 3.335 26.788 1.00 74.12 101 GLY A CA 1
ATOM 767 C C . GLY A 1 101 ? -9.765 2.258 27.873 1.00 74.12 101 GLY A C 1
ATOM 768 O O . GLY A 1 101 ? -8.750 1.586 27.973 1.00 74.12 101 GLY A O 1
ATOM 769 N N . ASP A 1 102 ? -10.817 2.123 28.689 1.00 70.88 102 ASP A N 1
ATOM 770 C CA . ASP A 1 102 ? -10.922 1.101 29.748 1.00 70.88 102 ASP A CA 1
ATOM 771 C C . ASP A 1 102 ? -11.725 -0.151 29.312 1.00 70.88 102 ASP A C 1
ATOM 773 O O . ASP A 1 102 ? -11.981 -1.033 30.130 1.00 70.88 102 ASP A O 1
ATOM 777 N N . LYS A 1 103 ? -12.185 -0.221 28.054 1.00 82.75 103 LYS A N 1
ATOM 778 C CA . LYS A 1 103 ? -12.999 -1.323 27.517 1.00 82.75 103 LYS A CA 1
ATOM 779 C C . LYS A 1 103 ? -12.364 -1.895 26.246 1.00 82.75 103 LYS A C 1
ATOM 781 O O . LYS A 1 103 ? -12.726 -1.433 25.168 1.00 82.75 103 LYS A O 1
ATOM 786 N N . PRO A 1 104 ? -11.461 -2.881 26.369 1.00 88.94 104 PRO A N 1
ATOM 787 C CA . PRO A 1 104 ? -10.854 -3.560 25.226 1.00 88.94 104 PRO A CA 1
ATOM 788 C C . PRO A 1 104 ? -11.894 -4.155 24.270 1.00 88.94 104 PRO A C 1
ATOM 790 O O . PRO A 1 104 ? -13.055 -4.339 24.650 1.00 88.94 104 PRO A O 1
ATOM 793 N N . PHE A 1 105 ? -11.472 -4.500 23.049 1.00 94.25 105 PHE A N 1
ATOM 794 C CA . PHE A 1 105 ? -12.316 -5.304 22.154 1.00 94.25 105 PHE A CA 1
ATOM 795 C C . PHE A 1 105 ? -12.738 -6.611 22.847 1.00 94.25 105 PHE A C 1
ATOM 797 O O . PHE A 1 105 ? -11.897 -7.343 23.370 1.00 94.25 105 PHE A O 1
ATOM 804 N N . ASP A 1 106 ? -14.037 -6.897 22.843 1.00 94.12 106 ASP A N 1
ATOM 805 C CA . ASP A 1 106 ? -14.604 -8.115 23.425 1.00 94.12 106 ASP A CA 1
ATOM 806 C C . ASP A 1 106 ? -14.641 -9.284 22.422 1.00 94.12 106 ASP A C 1
ATOM 808 O O . ASP A 1 106 ? -14.237 -9.159 21.262 1.00 94.12 106 ASP A O 1
ATOM 812 N N . GLU A 1 107 ? -15.111 -10.448 22.880 1.00 96.06 107 GLU A N 1
ATOM 813 C CA . GLU A 1 107 ? -15.236 -11.650 22.044 1.00 96.06 107 GLU A CA 1
ATOM 814 C C . GLU A 1 107 ? -16.156 -11.416 20.837 1.00 96.06 107 GLU A C 1
ATOM 816 O O . GLU A 1 107 ? -15.799 -11.803 19.727 1.00 96.06 107 GLU A O 1
ATOM 821 N N . ASP A 1 108 ? -17.265 -10.686 21.006 1.00 95.88 108 ASP A N 1
ATOM 822 C CA . ASP A 1 108 ? -18.181 -10.353 19.907 1.00 95.88 108 ASP A CA 1
ATOM 823 C C . ASP A 1 108 ? -17.474 -9.516 18.825 1.00 95.88 108 ASP A C 1
ATOM 825 O O . ASP A 1 108 ? -17.658 -9.730 17.622 1.00 95.88 108 ASP A O 1
ATOM 829 N N . ASN A 1 109 ? -16.637 -8.554 19.228 1.00 97.00 109 ASN A N 1
ATOM 830 C CA . ASN A 1 109 ? -15.837 -7.757 18.298 1.00 97.00 109 ASN A CA 1
ATOM 831 C C . ASN A 1 109 ? -14.828 -8.631 17.540 1.00 97.00 109 ASN A C 1
ATOM 833 O O . ASN A 1 109 ? -14.671 -8.476 16.324 1.00 97.00 109 ASN A O 1
ATOM 837 N N . ILE A 1 110 ? -14.163 -9.554 18.238 1.00 97.81 110 ILE A N 1
ATOM 838 C CA . ILE A 1 110 ? -13.201 -10.490 17.644 1.00 97.81 110 ILE A CA 1
ATOM 839 C C . ILE A 1 110 ? -13.898 -11.446 16.667 1.00 97.81 110 ILE A C 1
ATOM 841 O O . ILE A 1 110 ? -13.373 -11.668 15.573 1.00 97.81 110 ILE A O 1
ATOM 845 N N . ASP A 1 111 ? -15.079 -11.959 17.006 1.00 98.25 111 ASP A N 1
ATOM 846 C CA . ASP A 1 111 ? -15.862 -12.863 16.161 1.00 98.25 111 ASP A CA 1
ATOM 847 C C . ASP A 1 111 ? -16.321 -12.171 14.876 1.00 98.25 111 ASP A C 1
ATOM 849 O O . ASP A 1 111 ? -16.131 -12.698 13.775 1.00 98.25 111 ASP A O 1
ATOM 853 N N . ILE A 1 112 ? -16.850 -10.948 14.986 1.00 98.12 112 ILE A N 1
ATOM 854 C CA . ILE A 1 112 ? -17.237 -10.138 13.823 1.00 98.12 112 ILE A CA 1
ATOM 855 C C . ILE A 1 112 ? -16.014 -9.834 12.946 1.00 98.12 112 ILE A C 1
ATOM 857 O O . ILE A 1 112 ? -16.076 -10.000 11.726 1.00 98.12 112 ILE A O 1
ATOM 861 N N . ALA A 1 113 ? -14.895 -9.403 13.538 1.00 98.38 113 ALA A N 1
ATOM 862 C CA . ALA A 1 113 ? -13.674 -9.090 12.795 1.00 98.38 113 ALA A CA 1
ATOM 863 C C . ALA A 1 113 ? -13.107 -10.320 12.073 1.00 98.38 113 ALA A C 1
ATOM 865 O O . ALA A 1 113 ? -12.762 -10.245 10.891 1.00 98.38 113 ALA A O 1
ATOM 866 N N . SER A 1 114 ? -13.081 -11.464 12.757 1.00 98.25 114 SER A N 1
ATOM 867 C CA . SER A 1 114 ? -12.637 -12.744 12.202 1.00 98.25 114 SER A CA 1
ATOM 868 C C . SER A 1 114 ? -13.542 -13.201 11.061 1.00 98.25 114 SER A C 1
ATOM 870 O O . SER A 1 114 ? -13.043 -13.614 10.014 1.00 98.25 114 SER A O 1
ATOM 872 N N . HIS A 1 115 ? -14.864 -13.066 11.218 1.00 98.19 115 HIS A N 1
ATOM 873 C CA . HIS A 1 115 ? -15.838 -13.379 10.172 1.00 98.19 115 HIS A CA 1
ATOM 874 C C . HIS A 1 115 ? -15.653 -12.505 8.924 1.00 98.19 115 HIS A C 1
ATOM 876 O O . HIS A 1 115 ? -15.728 -12.999 7.800 1.00 98.19 115 HIS A O 1
ATOM 882 N N . LEU A 1 116 ? -15.374 -11.213 9.116 1.00 98.19 116 LEU A N 1
ATOM 883 C CA . LEU A 1 116 ? -15.121 -10.262 8.031 1.00 98.19 116 LEU A CA 1
ATOM 884 C C . LEU A 1 116 ? -13.700 -10.351 7.453 1.00 98.19 116 LEU A C 1
ATOM 886 O O . LEU A 1 116 ? -13.412 -9.709 6.442 1.00 98.19 116 LEU A O 1
ATOM 890 N N . GLY A 1 117 ? -12.814 -11.143 8.061 1.00 98.12 117 GLY A N 1
ATOM 891 C CA . GLY A 1 117 ? -11.440 -11.323 7.603 1.00 98.12 117 GLY A CA 1
ATOM 892 C C . GLY A 1 117 ? -10.551 -10.095 7.812 1.00 98.12 117 GLY A C 1
ATOM 893 O O . GLY A 1 117 ? -9.653 -9.854 7.005 1.00 98.12 117 GLY A O 1
ATOM 894 N N . ILE A 1 118 ? -10.783 -9.324 8.877 1.00 98.69 118 ILE A N 1
ATOM 895 C CA . ILE A 1 118 ? -9.962 -8.164 9.248 1.00 98.69 118 ILE A CA 1
ATOM 896 C C . ILE A 1 118 ? -9.230 -8.395 10.569 1.00 98.69 118 ILE A C 1
ATOM 898 O O . ILE A 1 118 ? -9.618 -9.227 11.383 1.00 98.69 118 ILE A O 1
ATOM 902 N N . GLY A 1 119 ? -8.160 -7.636 10.788 1.00 98.56 119 GLY A N 1
ATOM 903 C CA . GLY A 1 119 ? -7.488 -7.560 12.081 1.00 98.56 119 GLY A CA 1
ATOM 904 C C . GLY A 1 119 ? -7.995 -6.399 12.930 1.00 98.56 119 GLY A C 1
ATOM 905 O O . GLY A 1 119 ? -8.665 -5.490 12.436 1.00 98.56 119 GLY A O 1
ATOM 906 N N . LEU A 1 120 ? -7.610 -6.405 14.203 1.00 98.44 120 LEU A N 1
ATOM 907 C CA . LEU A 1 120 ? -7.961 -5.376 15.177 1.00 98.44 120 LEU A CA 1
ATOM 908 C C . LEU A 1 120 ? -6.702 -4.786 15.797 1.00 98.44 120 LEU A C 1
ATOM 910 O O . LEU A 1 120 ? -5.794 -5.514 16.212 1.00 98.44 120 LEU A O 1
ATOM 914 N N . ILE A 1 121 ? -6.669 -3.459 15.845 1.00 98.19 121 ILE A N 1
ATOM 915 C CA . ILE A 1 121 ? -5.636 -2.667 16.504 1.00 98.19 121 ILE A CA 1
ATOM 916 C C . ILE A 1 121 ? -6.323 -1.792 17.545 1.00 98.19 121 ILE A C 1
ATOM 918 O O . ILE A 1 121 ? -7.305 -1.104 17.260 1.00 98.19 121 ILE A O 1
ATOM 922 N N . GLU A 1 122 ? -5.806 -1.823 18.760 1.00 96.25 122 GLU A N 1
ATOM 923 C CA . GLU A 1 122 ? -6.330 -1.058 19.876 1.00 96.25 122 GLU A CA 1
ATOM 924 C C . GLU A 1 122 ? -5.428 0.139 20.160 1.00 96.25 122 GLU A C 1
ATOM 926 O O . GLU A 1 122 ? -4.203 0.022 20.155 1.00 96.25 122 GLU A O 1
ATOM 931 N N . ILE A 1 123 ? -6.046 1.297 20.404 1.00 94.75 123 ILE A N 1
ATOM 932 C CA . ILE A 1 123 ? -5.375 2.436 21.028 1.00 94.75 123 ILE A CA 1
ATOM 933 C C . ILE A 1 123 ? -5.817 2.475 22.491 1.00 94.75 123 ILE A C 1
ATOM 935 O O . ILE A 1 123 ? -6.956 2.837 22.807 1.00 94.75 123 ILE A O 1
ATOM 939 N N . GLY A 1 124 ? -4.906 2.111 23.383 1.00 90.69 124 GLY A N 1
ATOM 940 C CA . GLY A 1 124 ? -5.166 2.088 24.812 1.00 90.69 124 GLY A CA 1
ATOM 941 C C . GLY A 1 124 ? -5.263 3.488 25.423 1.00 90.69 124 GLY A C 1
ATOM 942 O O . GLY A 1 124 ? -5.067 4.530 24.775 1.00 90.69 124 GLY A O 1
ATOM 943 N N . LYS A 1 125 ? -5.602 3.530 26.711 1.00 85.44 125 LYS A N 1
ATOM 944 C CA . LYS A 1 125 ? -5.881 4.770 27.451 1.00 85.44 125 LYS A CA 1
ATOM 945 C C . LYS A 1 125 ? -4.679 5.705 27.527 1.00 85.44 125 LYS A C 1
ATOM 947 O O . LYS A 1 125 ? -4.844 6.925 27.440 1.00 85.44 125 LYS A O 1
ATOM 952 N N . HIS A 1 126 ? -3.483 5.144 27.665 1.00 86.44 126 HIS A N 1
ATOM 953 C CA . HIS A 1 126 ? -2.223 5.879 27.731 1.00 86.44 126 HIS A CA 1
ATOM 954 C C . HIS A 1 126 ? -1.587 6.071 26.356 1.00 86.44 126 HIS A C 1
ATOM 956 O O . HIS A 1 126 ? -0.425 6.463 26.272 1.00 86.44 126 HIS A O 1
ATOM 962 N N . GLN A 1 127 ? -2.369 5.896 25.284 1.00 86.75 127 GLN A N 1
ATOM 963 C CA . GLN A 1 127 ? -1.929 6.062 23.905 1.00 86.75 127 GLN A CA 1
ATOM 964 C C . GLN A 1 127 ? -0.917 4.993 23.450 1.00 86.75 127 GLN A C 1
ATOM 966 O O . GLN A 1 127 ? -0.307 5.149 22.396 1.00 86.75 127 GLN A O 1
ATOM 971 N N . GLU A 1 128 ? -0.798 3.883 24.160 1.00 92.31 128 GLU A N 1
ATOM 972 C CA . GLU A 1 128 ? -0.231 2.643 23.650 1.00 92.31 128 GLU A CA 1
ATOM 973 C C . GLU A 1 128 ? -1.050 2.134 22.456 1.00 92.31 128 GLU A C 1
ATOM 975 O O . GLU A 1 128 ? -2.260 2.355 22.381 1.00 92.31 128 GLU A O 1
ATOM 980 N N . ILE A 1 129 ? -0.377 1.526 21.481 1.00 95.88 129 ILE A N 1
ATOM 981 C CA . ILE A 1 129 ? -1.026 0.914 20.322 1.00 95.88 129 ILE A CA 1
ATOM 982 C C . ILE A 1 129 ? -0.599 -0.543 20.280 1.00 95.88 129 ILE A C 1
ATOM 984 O O . ILE A 1 129 ? 0.597 -0.838 20.310 1.00 95.88 129 ILE A O 1
ATOM 988 N N . GLU A 1 130 ? -1.569 -1.444 20.200 1.00 95.56 130 GLU A N 1
ATOM 989 C CA . GLU A 1 130 ? -1.314 -2.877 20.161 1.00 95.56 130 GLU A CA 1
ATOM 990 C C . GLU A 1 130 ? -2.191 -3.592 19.142 1.00 95.56 130 GLU A C 1
ATOM 992 O O . GLU A 1 130 ? -3.293 -3.162 18.800 1.00 95.56 130 GLU A O 1
ATOM 997 N N . ARG A 1 131 ? -1.685 -4.715 18.634 1.00 97.12 131 ARG A N 1
ATOM 998 C CA . ARG A 1 131 ? -2.442 -5.579 17.735 1.00 97.12 131 ARG A CA 1
ATOM 999 C C . ARG A 1 131 ? -3.156 -6.648 18.549 1.00 97.12 131 ARG A C 1
ATOM 1001 O O . ARG A 1 131 ? -2.516 -7.598 18.990 1.00 97.12 131 ARG A O 1
ATOM 1008 N N . VAL A 1 132 ? -4.473 -6.525 18.646 1.00 96.69 132 VAL A N 1
ATOM 1009 C CA . VAL A 1 132 ? -5.341 -7.480 19.347 1.00 96.69 132 VAL A CA 1
ATOM 1010 C C . VAL A 1 132 ? -5.621 -8.704 18.476 1.00 96.69 132 VAL A C 1
ATOM 1012 O O . VAL A 1 132 ? -5.500 -9.839 18.927 1.00 96.69 132 VAL A O 1
ATOM 1015 N N . LEU A 1 133 ? -5.924 -8.484 17.192 1.00 98.00 133 LEU A N 1
ATOM 1016 C CA . LEU A 1 133 ? -6.198 -9.552 16.231 1.00 98.00 133 LEU A CA 1
ATOM 1017 C C . LEU A 1 133 ? -5.351 -9.359 14.974 1.00 98.00 133 LEU A C 1
ATOM 1019 O O . LEU A 1 133 ? -5.361 -8.297 14.347 1.00 98.00 133 LEU A O 1
ATOM 1023 N N . ALA A 1 134 ? -4.616 -10.396 14.580 1.00 97.50 134 ALA A N 1
ATOM 1024 C CA . ALA A 1 134 ? -3.888 -10.386 13.320 1.00 97.50 134 ALA A CA 1
ATOM 1025 C C . ALA A 1 134 ? -4.864 -10.510 12.144 1.00 97.50 134 ALA A C 1
ATOM 1027 O O . ALA A 1 134 ? -5.646 -11.455 12.086 1.00 97.50 134 ALA A O 1
ATOM 1028 N N . ALA A 1 135 ? -4.780 -9.593 11.178 1.00 98.00 135 ALA A N 1
ATOM 1029 C CA . ALA A 1 135 ? -5.568 -9.706 9.958 1.00 98.00 135 ALA A CA 1
ATOM 1030 C C . ALA A 1 135 ? -5.091 -10.922 9.150 1.00 98.00 135 ALA A C 1
ATOM 1032 O O . ALA A 1 135 ? -3.877 -11.039 8.934 1.00 98.00 135 ALA A O 1
ATOM 1033 N N . PRO A 1 136 ? -5.980 -11.807 8.670 1.00 97.06 136 PRO A N 1
ATOM 1034 C CA . PRO A 1 136 ? -5.600 -12.858 7.733 1.00 97.06 136 PRO A CA 1
ATOM 1035 C C . PRO A 1 136 ? -5.125 -12.263 6.397 1.00 97.06 136 PRO A C 1
ATOM 1037 O O . PRO A 1 136 ? -5.334 -11.084 6.113 1.00 97.06 136 PRO A O 1
ATOM 1040 N N . LEU A 1 137 ? -4.465 -13.082 5.572 1.00 95.31 137 LEU A N 1
ATOM 1041 C CA . LEU A 1 137 ? -4.171 -12.698 4.190 1.00 95.31 137 LEU A CA 1
ATOM 1042 C C . LEU A 1 137 ? -5.464 -12.708 3.374 1.00 95.31 137 LEU A C 1
ATOM 1044 O O . LEU A 1 137 ? -6.160 -13.724 3.316 1.00 95.31 137 LEU A O 1
ATOM 1048 N N . SER A 1 138 ? -5.754 -11.591 2.721 1.00 95.44 138 SER A N 1
ATOM 1049 C CA . SER A 1 138 ? -6.832 -11.480 1.748 1.00 95.44 138 SER A CA 1
ATOM 1050 C C . SER A 1 138 ? -6.378 -11.989 0.366 1.00 95.44 138 SER A C 1
ATOM 1052 O O . SER A 1 138 ? -5.225 -12.369 0.145 1.00 95.44 138 SER A O 1
ATOM 1054 N N . ARG A 1 139 ? -7.308 -12.006 -0.595 1.00 95.25 139 ARG A N 1
ATOM 1055 C CA . ARG A 1 139 ? -7.019 -12.245 -2.018 1.00 95.25 139 ARG A CA 1
ATOM 1056 C C . ARG A 1 139 ? -7.426 -11.009 -2.818 1.00 95.25 139 ARG A C 1
ATO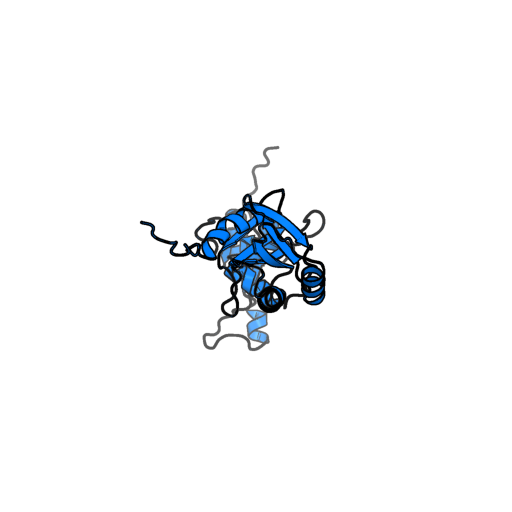M 1058 O O . ARG A 1 139 ? -8.519 -11.002 -3.389 1.00 95.25 139 ARG A O 1
ATOM 1065 N N . PRO A 1 140 ? -6.591 -9.959 -2.845 1.00 95.81 140 PRO A N 1
ATOM 1066 C CA . PRO A 1 140 ? -6.943 -8.730 -3.536 1.00 95.81 140 PRO A CA 1
ATOM 1067 C C . PRO A 1 140 ? -7.060 -8.963 -5.043 1.00 95.81 140 PRO A C 1
ATOM 1069 O O . PRO A 1 140 ? -6.383 -9.817 -5.625 1.00 95.81 140 PRO A O 1
ATOM 1072 N N . ILE A 1 141 ? -7.895 -8.160 -5.703 1.00 95.88 141 ILE A N 1
ATOM 1073 C CA . ILE A 1 141 ? -8.006 -8.159 -7.160 1.00 95.88 141 ILE A CA 1
ATOM 1074 C C . ILE A 1 141 ? -6.656 -7.686 -7.720 1.00 95.88 141 ILE A C 1
ATOM 1076 O O . ILE A 1 141 ? -6.288 -6.531 -7.479 1.00 95.88 141 ILE A O 1
ATOM 1080 N N . PRO A 1 142 ? -5.926 -8.504 -8.509 1.00 93.81 142 PRO A N 1
ATOM 1081 C CA . PRO A 1 142 ? -4.546 -8.198 -8.893 1.00 93.81 142 PRO A CA 1
ATOM 1082 C C . PRO A 1 142 ? -4.375 -6.819 -9.540 1.00 93.81 142 PRO A C 1
ATOM 1084 O O . PRO A 1 142 ? -3.461 -6.074 -9.197 1.00 93.81 142 PRO A O 1
ATOM 1087 N N . ARG A 1 143 ? -5.309 -6.434 -10.420 1.00 93.25 143 ARG A N 1
ATOM 1088 C CA . ARG A 1 143 ? -5.316 -5.109 -11.054 1.00 93.25 143 ARG A CA 1
ATOM 1089 C C . ARG A 1 143 ? -5.458 -3.977 -10.031 1.00 93.25 143 ARG A C 1
ATOM 1091 O O . ARG A 1 143 ? -4.731 -2.998 -10.121 1.00 93.25 143 ARG A O 1
ATOM 1098 N N . LYS A 1 144 ? -6.367 -4.108 -9.061 1.00 95.19 144 LYS A N 1
ATOM 1099 C CA . LYS A 1 144 ? -6.621 -3.070 -8.051 1.00 95.19 144 LYS A CA 1
ATOM 1100 C C . LYS A 1 144 ? -5.462 -2.935 -7.062 1.00 95.19 144 LYS A C 1
ATOM 1102 O O . LYS A 1 144 ? -5.074 -1.818 -6.735 1.00 95.19 144 LYS A O 1
ATOM 1107 N N . ARG A 1 145 ? -4.846 -4.055 -6.675 1.00 94.56 145 ARG A N 1
ATOM 1108 C CA . ARG A 1 145 ? -3.594 -4.074 -5.901 1.00 94.56 145 ARG A CA 1
ATOM 1109 C C . ARG A 1 145 ? -2.471 -3.326 -6.629 1.00 94.56 145 ARG A C 1
ATOM 1111 O O . ARG A 1 145 ? -1.790 -2.493 -6.038 1.00 94.56 145 ARG A O 1
ATOM 1118 N N . GLN A 1 146 ? -2.314 -3.578 -7.932 1.00 93.50 146 GLN A N 1
ATOM 1119 C CA . GLN A 1 146 ? -1.316 -2.898 -8.761 1.00 93.50 146 GLN A CA 1
ATOM 1120 C C . GLN A 1 146 ? -1.615 -1.400 -8.936 1.00 93.50 146 GLN A C 1
ATOM 1122 O O . GLN A 1 146 ? -0.693 -0.589 -8.879 1.00 93.50 146 GLN A O 1
ATOM 1127 N N . GLU A 1 147 ? -2.884 -1.025 -9.118 1.00 94.19 147 GLU A N 1
ATOM 1128 C CA . GLU A 1 147 ? -3.315 0.380 -9.172 1.00 94.19 147 GLU A CA 1
ATOM 1129 C C . GLU A 1 147 ? -2.959 1.128 -7.888 1.00 94.19 147 GLU A C 1
ATOM 1131 O O . GLU A 1 147 ? -2.488 2.263 -7.959 1.00 94.19 147 GLU A O 1
ATOM 1136 N N . LEU A 1 148 ? -3.126 0.492 -6.721 1.00 95.06 148 LEU A N 1
ATOM 1137 C CA . LEU A 1 148 ? -2.743 1.103 -5.452 1.00 95.06 148 LEU A CA 1
ATOM 1138 C C . LEU A 1 148 ? -1.233 1.353 -5.413 1.00 95.06 148 LEU A C 1
ATOM 1140 O O . LEU A 1 148 ? -0.822 2.477 -5.141 1.00 95.06 148 LEU A O 1
ATOM 1144 N N . LEU A 1 149 ? -0.406 0.364 -5.762 1.00 94.38 149 LEU A N 1
ATOM 1145 C CA . LEU A 1 149 ? 1.051 0.550 -5.827 1.00 94.38 149 LEU A CA 1
ATOM 1146 C C . LEU A 1 149 ? 1.449 1.694 -6.764 1.00 94.38 149 LEU A C 1
ATOM 1148 O O . LEU A 1 149 ? 2.239 2.554 -6.373 1.00 94.38 149 LEU A O 1
ATOM 1152 N N . GLU A 1 150 ? 0.884 1.751 -7.974 1.00 92.81 150 GLU A N 1
ATOM 1153 C CA . GLU A 1 150 ? 1.184 2.840 -8.913 1.00 92.81 150 GLU A CA 1
ATOM 1154 C C . GLU A 1 150 ? 0.765 4.209 -8.351 1.00 92.81 150 GLU A C 1
ATOM 1156 O O . GLU A 1 150 ? 1.517 5.189 -8.484 1.00 92.81 150 GLU A O 1
ATOM 1161 N N . ASN A 1 151 ? -0.383 4.269 -7.665 1.00 93.06 151 ASN A N 1
ATOM 1162 C CA . ASN A 1 151 ? -0.877 5.460 -6.972 1.00 93.06 151 ASN A CA 1
ATOM 1163 C C . ASN A 1 151 ? -0.010 5.878 -5.782 1.00 93.06 151 ASN A C 1
ATOM 1165 O O . ASN A 1 151 ? 0.015 7.069 -5.469 1.00 93.06 151 ASN A O 1
ATOM 1169 N N . LEU A 1 152 ? 0.716 4.950 -5.159 1.00 93.94 152 LEU A N 1
ATOM 1170 C CA . LEU A 1 152 ? 1.702 5.219 -4.108 1.00 93.94 152 LEU A CA 1
ATOM 1171 C C . LEU A 1 152 ? 3.090 5.575 -4.673 1.00 93.94 152 LEU A C 1
ATOM 1173 O O . LEU A 1 152 ? 3.999 5.916 -3.921 1.00 93.94 152 LEU A O 1
ATOM 1177 N N . GLY A 1 153 ? 3.262 5.543 -6.000 1.00 94.38 153 GLY A N 1
ATOM 1178 C CA . GLY A 1 153 ? 4.535 5.849 -6.663 1.00 94.38 153 GLY A CA 1
ATOM 1179 C C . GLY A 1 153 ? 5.451 4.639 -6.855 1.00 94.38 153 GLY A C 1
ATOM 1180 O O . GLY A 1 153 ? 6.605 4.808 -7.234 1.00 94.38 153 GLY A O 1
ATOM 1181 N N . PHE A 1 154 ? 4.942 3.424 -6.660 1.00 94.75 154 PHE A N 1
ATOM 1182 C CA . PHE A 1 154 ? 5.697 2.183 -6.804 1.00 94.75 154 PHE A CA 1
ATOM 1183 C C . PHE A 1 154 ? 5.397 1.483 -8.129 1.00 94.75 154 PHE A C 1
ATOM 1185 O O . PHE A 1 154 ? 4.381 1.702 -8.788 1.00 94.75 154 PHE A O 1
ATOM 1192 N N . SER A 1 155 ? 6.317 0.630 -8.551 1.00 93.75 155 SER A N 1
ATOM 1193 C CA . SER A 1 155 ? 6.158 -0.288 -9.677 1.00 93.75 155 SER A CA 1
ATOM 1194 C C . SER A 1 155 ? 6.672 -1.659 -9.276 1.00 93.75 155 SER A C 1
ATOM 1196 O O . SER A 1 155 ? 7.503 -1.764 -8.384 1.00 93.75 155 SER A O 1
ATOM 1198 N N . VAL A 1 156 ? 6.173 -2.719 -9.911 1.00 92.94 156 VAL A N 1
ATOM 1199 C CA . VAL A 1 156 ? 6.586 -4.093 -9.594 1.00 92.94 156 VAL A CA 1
ATOM 1200 C C . VAL A 1 156 ? 7.536 -4.589 -10.672 1.00 92.94 156 VAL A C 1
ATOM 1202 O O . VAL A 1 156 ? 7.177 -4.636 -11.854 1.00 92.94 156 VAL A O 1
ATOM 1205 N N . CYS A 1 157 ? 8.751 -4.952 -10.261 1.00 93.25 157 CYS A N 1
ATOM 1206 C CA . CYS A 1 157 ? 9.754 -5.489 -11.170 1.00 93.25 157 CYS A CA 1
ATOM 1207 C C . CYS A 1 157 ? 9.277 -6.823 -11.754 1.00 93.25 157 CYS A C 1
ATOM 1209 O O . CYS A 1 157 ? 8.882 -7.725 -11.019 1.00 93.25 157 CYS A O 1
ATOM 1211 N N . GLN A 1 158 ? 9.346 -6.968 -13.076 1.00 92.56 158 GLN A N 1
ATOM 1212 C CA . GLN A 1 158 ? 8.900 -8.184 -13.764 1.00 92.56 158 GLN A CA 1
ATOM 1213 C C . GLN A 1 158 ? 9.796 -9.400 -13.527 1.00 92.56 158 GLN A C 1
ATOM 1215 O O . GLN A 1 158 ? 9.356 -10.520 -13.755 1.00 92.56 158 GLN A O 1
ATOM 1220 N N . ILE A 1 159 ? 11.036 -9.182 -13.087 1.00 91.81 159 ILE A N 1
ATOM 1221 C CA . ILE A 1 159 ? 11.999 -10.257 -12.848 1.00 91.81 159 ILE A CA 1
ATOM 1222 C C . ILE A 1 159 ? 11.924 -10.724 -11.397 1.00 91.81 159 ILE A C 1
ATOM 1224 O O . ILE A 1 159 ? 11.611 -11.881 -11.140 1.00 91.81 159 ILE A O 1
ATOM 1228 N N . CYS A 1 160 ? 12.186 -9.833 -10.436 1.00 89.50 160 CYS A N 1
ATOM 1229 C CA . CYS A 1 160 ? 12.245 -10.228 -9.028 1.00 89.50 160 CYS A CA 1
ATOM 1230 C C . CYS A 1 160 ? 10.891 -10.177 -8.304 1.00 89.50 160 CYS A C 1
ATOM 1232 O O . CYS A 1 160 ? 10.787 -10.691 -7.194 1.00 89.50 160 CYS A O 1
ATOM 1234 N N . GLY A 1 161 ? 9.862 -9.555 -8.892 1.00 89.44 161 GLY A N 1
ATOM 1235 C CA . GLY A 1 161 ? 8.544 -9.400 -8.265 1.00 89.44 161 GLY A CA 1
ATOM 1236 C C . GLY A 1 161 ? 8.498 -8.388 -7.114 1.00 89.44 161 GLY A C 1
ATOM 1237 O O . GLY A 1 161 ? 7.449 -8.217 -6.499 1.00 89.44 161 GLY A O 1
ATOM 1238 N N . ILE A 1 162 ? 9.608 -7.702 -6.826 1.00 89.56 162 ILE A N 1
ATOM 1239 C CA . ILE A 1 162 ? 9.707 -6.738 -5.727 1.00 89.56 162 ILE A CA 1
ATOM 1240 C C . ILE A 1 162 ? 9.138 -5.381 -6.174 1.00 89.56 162 ILE A C 1
ATOM 1242 O O . ILE A 1 162 ? 9.470 -4.911 -7.274 1.00 89.56 162 ILE A O 1
ATOM 1246 N N . PRO A 1 163 ? 8.290 -4.735 -5.353 1.00 92.88 163 PRO A N 1
ATOM 1247 C CA . PRO A 1 163 ? 7.871 -3.366 -5.580 1.00 92.88 163 PRO A CA 1
ATOM 1248 C C . PRO A 1 163 ? 9.035 -2.422 -5.287 1.00 92.88 163 PRO A C 1
ATOM 1250 O O . PRO A 1 163 ? 9.745 -2.574 -4.299 1.00 92.88 163 PRO A O 1
ATOM 1253 N N . TYR A 1 164 ? 9.225 -1.428 -6.139 1.00 92.19 164 TYR A N 1
ATOM 1254 C CA . TYR A 1 164 ? 10.279 -0.435 -5.993 1.00 92.19 164 TYR A CA 1
ATOM 1255 C C . TYR A 1 164 ? 9.745 0.949 -6.376 1.00 92.19 164 TYR A C 1
ATOM 1257 O O . TYR A 1 164 ? 8.821 1.044 -7.197 1.00 92.19 164 TYR A O 1
ATOM 1265 N N . PRO A 1 165 ? 10.276 2.029 -5.784 1.00 93.12 165 PRO A N 1
ATOM 1266 C CA . PRO A 1 165 ? 9.786 3.368 -6.062 1.00 93.12 165 PRO A CA 1
ATOM 1267 C C . PRO A 1 165 ? 10.200 3.809 -7.475 1.00 93.12 165 PRO A C 1
ATOM 1269 O O . PRO A 1 165 ? 11.297 3.502 -7.949 1.00 93.12 165 PRO A O 1
ATOM 1272 N N . ARG A 1 166 ? 9.322 4.546 -8.170 1.00 92.19 166 ARG A N 1
ATOM 1273 C CA . ARG A 1 166 ? 9.611 5.089 -9.514 1.00 92.19 166 ARG A CA 1
ATOM 1274 C C . ARG A 1 166 ? 10.592 6.260 -9.489 1.00 92.19 166 ARG A C 1
ATOM 1276 O O . ARG A 1 166 ? 11.217 6.557 -10.508 1.00 92.19 166 ARG A O 1
ATOM 1283 N N . SER A 1 167 ? 10.741 6.894 -8.333 1.00 90.50 167 SER A N 1
ATOM 1284 C CA . SER A 1 167 ? 11.686 7.970 -8.063 1.00 90.50 167 SER A CA 1
ATOM 1285 C C . SER A 1 167 ? 12.506 7.641 -6.822 1.00 90.50 167 SER A C 1
ATOM 1287 O O . SER A 1 167 ? 11.976 7.074 -5.872 1.00 90.50 167 SER A O 1
ATOM 1289 N N . GLY A 1 168 ? 13.785 8.019 -6.814 1.00 84.88 168 GLY A N 1
ATOM 1290 C CA . GLY A 1 168 ? 14.596 7.993 -5.591 1.00 84.88 168 GLY A CA 1
ATOM 1291 C C . GLY A 1 168 ? 14.249 9.124 -4.616 1.00 84.88 168 GLY A C 1
ATOM 1292 O O . GLY A 1 168 ? 14.681 9.093 -3.471 1.00 84.88 168 GLY A O 1
ATOM 1293 N N . ASP A 1 169 ? 13.474 10.109 -5.072 1.00 86.94 169 ASP A N 1
ATOM 1294 C CA . ASP A 1 169 ? 12.964 11.206 -4.257 1.00 86.94 169 ASP A CA 1
ATOM 1295 C C . ASP A 1 169 ? 11.649 10.786 -3.583 1.00 86.94 169 ASP A C 1
ATOM 1297 O O . ASP A 1 169 ? 10.657 10.490 -4.261 1.00 86.94 169 ASP A O 1
ATOM 1301 N N . SER A 1 170 ? 11.651 10.740 -2.250 1.00 82.69 170 SER A N 1
ATOM 1302 C CA . SER A 1 170 ? 10.498 10.350 -1.440 1.00 82.69 170 SER A CA 1
ATOM 1303 C C . SER A 1 170 ? 9.388 11.406 -1.410 1.00 82.69 170 SER A C 1
ATOM 1305 O O . SER A 1 170 ? 8.250 11.045 -1.097 1.00 82.69 170 SER A O 1
ATOM 1307 N N . GLU A 1 171 ? 9.679 12.659 -1.771 1.00 84.94 171 GLU A N 1
ATOM 1308 C CA . GLU A 1 171 ? 8.693 13.737 -1.911 1.00 84.94 171 GLU A CA 1
ATOM 1309 C C . GLU A 1 171 ? 8.041 13.728 -3.306 1.00 84.94 171 GLU A C 1
ATOM 1311 O O . GLU A 1 171 ? 6.872 14.085 -3.457 1.00 84.94 171 GLU A O 1
ATOM 1316 N N . ASP A 1 172 ? 8.753 13.226 -4.321 1.00 87.75 172 ASP A N 1
ATOM 1317 C CA . ASP A 1 172 ? 8.294 13.113 -5.714 1.00 87.75 172 ASP A CA 1
ATOM 1318 C C . ASP A 1 172 ? 8.246 11.640 -6.176 1.00 87.75 172 ASP A C 1
ATOM 1320 O O . ASP A 1 172 ? 8.720 11.271 -7.251 1.00 87.75 172 ASP A O 1
ATOM 1324 N N . ARG A 1 173 ? 7.663 10.742 -5.366 1.00 85.50 173 ARG A N 1
ATOM 1325 C CA . ARG A 1 173 ? 7.664 9.282 -5.642 1.00 85.50 173 ARG A CA 1
ATOM 1326 C C . ARG A 1 173 ? 7.021 8.882 -6.967 1.00 85.50 173 ARG A C 1
ATOM 1328 O O . ARG A 1 173 ? 7.372 7.857 -7.545 1.00 85.50 173 ARG A O 1
ATOM 1335 N N . LYS A 1 174 ? 6.050 9.661 -7.451 1.00 88.94 174 LYS A N 1
ATOM 1336 C CA . LYS A 1 174 ? 5.336 9.385 -8.714 1.00 88.94 174 LYS A CA 1
ATOM 1337 C C . LYS A 1 174 ? 6.134 9.790 -9.948 1.00 88.94 174 LYS A C 1
ATOM 1339 O O . LYS A 1 174 ? 5.736 9.440 -11.063 1.00 88.94 174 LYS A O 1
ATOM 1344 N N . SER A 1 175 ? 7.220 10.530 -9.751 1.00 91.31 175 SER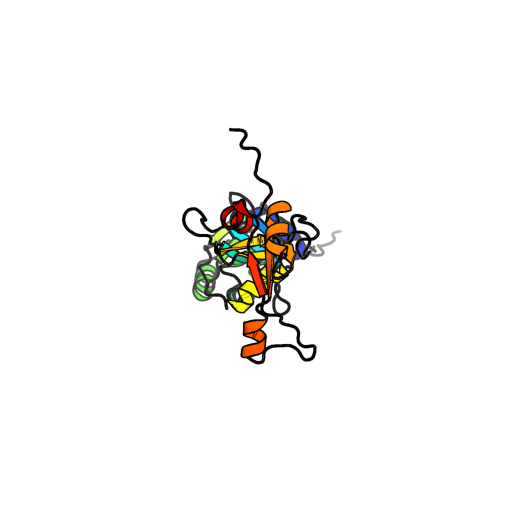 A N 1
ATOM 1345 C CA . SER A 1 175 ? 8.108 10.963 -10.812 1.00 91.31 175 SER A CA 1
ATOM 1346 C C . SER A 1 175 ? 8.679 9.782 -11.573 1.00 91.31 175 SER A C 1
ATOM 1348 O O . SER A 1 175 ? 8.945 8.716 -11.027 1.00 91.31 175 SER A O 1
ATOM 1350 N N . TRP A 1 176 ? 8.953 10.014 -12.850 1.00 90.44 176 TRP A N 1
ATOM 1351 C CA . TRP A 1 176 ? 9.655 9.055 -13.700 1.00 90.44 176 TRP A CA 1
ATOM 1352 C C . TRP A 1 176 ? 11.176 9.205 -13.614 1.00 90.44 176 TRP A C 1
ATOM 1354 O O . TRP A 1 176 ? 11.894 8.530 -14.342 1.00 90.44 176 TRP A O 1
ATOM 1364 N N . LYS A 1 177 ? 11.681 10.095 -12.751 1.00 90.44 177 LYS A N 1
ATOM 1365 C CA . LYS A 1 177 ? 13.108 10.424 -12.641 1.00 90.44 177 LYS A CA 1
ATOM 1366 C C . LYS A 1 177 ? 13.987 9.260 -12.190 1.00 90.44 177 LYS A C 1
ATOM 1368 O O . LYS A 1 177 ? 15.180 9.332 -12.430 1.00 90.44 177 LYS A O 1
ATOM 1373 N N . GLY A 1 178 ? 13.438 8.213 -11.572 1.00 91.81 178 GLY A N 1
ATOM 1374 C CA . GLY A 1 178 ? 14.174 6.987 -11.232 1.00 91.81 178 GLY A CA 1
ATOM 1375 C C . GLY A 1 178 ? 14.147 5.918 -12.331 1.00 91.81 178 GLY A C 1
ATOM 1376 O O . GLY A 1 178 ? 14.720 4.844 -12.151 1.00 91.81 178 GLY A O 1
ATOM 1377 N N . LEU A 1 179 ? 13.496 6.195 -13.468 1.00 94.25 179 LEU A N 1
ATOM 1378 C CA . LEU A 1 179 ? 13.304 5.251 -14.566 1.00 94.25 179 LEU A CA 1
ATOM 1379 C C . LEU A 1 179 ? 13.830 5.800 -15.896 1.00 94.25 179 LEU A C 1
ATOM 1381 O O . LEU A 1 179 ? 13.458 6.889 -16.338 1.00 94.25 179 LEU A O 1
ATOM 1385 N N . LYS A 1 180 ? 14.627 5.001 -16.607 1.00 94.75 180 LYS A N 1
ATOM 1386 C CA . LYS A 1 180 ? 14.845 5.209 -18.042 1.00 94.75 180 LYS A CA 1
ATOM 1387 C C . LYS A 1 180 ? 13.679 4.628 -18.829 1.00 94.75 180 LYS A C 1
ATOM 1389 O O . LYS A 1 180 ? 13.175 3.550 -18.526 1.00 94.75 180 LYS A O 1
ATOM 1394 N N . ARG A 1 181 ? 13.248 5.372 -19.846 1.00 92.44 181 ARG A N 1
ATOM 1395 C CA . ARG A 1 181 ? 12.073 5.077 -20.673 1.00 92.44 181 ARG A CA 1
ATOM 1396 C C . ARG A 1 181 ? 12.536 4.847 -22.101 1.00 92.44 181 ARG A C 1
ATOM 1398 O O . ARG A 1 181 ? 13.208 5.718 -22.647 1.00 92.44 181 ARG A O 1
ATOM 1405 N N . GLY A 1 182 ? 12.162 3.737 -22.725 1.00 85.31 182 GLY A N 1
ATOM 1406 C CA . GLY A 1 182 ? 12.424 3.561 -24.154 1.00 85.31 182 GLY A CA 1
ATOM 1407 C C . GLY A 1 182 ? 12.343 2.118 -24.623 1.00 85.31 182 GLY A C 1
ATOM 1408 O O . GLY A 1 182 ? 11.722 1.292 -23.965 1.00 85.31 182 GLY A O 1
ATOM 1409 N N . SER A 1 183 ? 12.925 1.853 -25.795 1.00 71.75 183 SER A N 1
ATOM 1410 C CA . SER A 1 183 ? 12.928 0.541 -26.450 1.00 71.75 183 SER A CA 1
ATOM 1411 C C . SER A 1 183 ? 14.339 -0.039 -26.586 1.00 71.75 183 SER A C 1
ATOM 1413 O O . SER A 1 183 ? 14.652 -1.015 -25.916 1.00 71.75 183 SER A O 1
ATOM 1415 N N . THR A 1 184 ? 15.194 0.542 -27.437 1.00 68.75 184 THR A N 1
ATOM 1416 C CA . THR A 1 184 ? 16.388 -0.175 -27.932 1.00 68.75 184 THR A CA 1
ATOM 1417 C C . THR A 1 184 ? 17.704 0.225 -27.247 1.00 68.75 184 THR A C 1
ATOM 1419 O O . THR A 1 184 ? 18.531 -0.643 -27.009 1.00 68.75 184 THR A O 1
ATOM 1422 N N . ASN A 1 185 ? 17.882 1.492 -26.840 1.00 79.81 185 ASN A N 1
ATOM 1423 C CA . ASN A 1 185 ? 19.108 1.962 -26.149 1.00 79.81 185 ASN A CA 1
ATOM 1424 C C . ASN A 1 185 ? 18.886 2.339 -24.678 1.00 79.81 185 ASN A C 1
ATOM 1426 O O . ASN A 1 185 ? 19.831 2.439 -23.898 1.00 79.81 185 ASN A O 1
ATOM 1430 N N . ALA A 1 186 ? 17.625 2.514 -24.282 1.00 89.62 186 ALA A N 1
ATOM 1431 C CA . ALA A 1 186 ? 17.273 3.009 -22.958 1.00 89.62 186 ALA A CA 1
ATOM 1432 C C . ALA A 1 186 ? 17.659 2.043 -21.826 1.00 89.62 186 ALA A C 1
ATOM 1434 O O . ALA A 1 186 ? 17.803 2.491 -20.692 1.00 89.62 186 ALA A O 1
ATOM 1435 N N . ILE A 1 187 ? 17.864 0.752 -22.121 1.00 91.56 187 ILE A N 1
ATOM 1436 C CA . ILE A 1 187 ? 18.379 -0.210 -21.141 1.00 91.56 187 ILE A CA 1
ATOM 1437 C C . ILE A 1 187 ? 19.868 0.022 -20.838 1.00 91.56 187 ILE A C 1
ATOM 1439 O O . ILE A 1 187 ? 20.234 0.045 -19.670 1.00 91.56 187 ILE A O 1
ATOM 1443 N N . SER A 1 188 ? 20.712 0.306 -21.840 1.00 90.81 188 SER A N 1
ATOM 1444 C CA . SER A 1 188 ? 22.126 0.658 -21.602 1.00 90.81 188 SER A CA 1
ATOM 1445 C C . SER A 1 188 ? 22.231 1.972 -20.826 1.00 90.81 188 SER A C 1
ATOM 1447 O O . SER A 1 188 ? 22.995 2.071 -19.868 1.00 90.81 188 SER A O 1
ATOM 1449 N N . ASP A 1 189 ? 21.395 2.961 -21.157 1.00 91.81 189 ASP A N 1
ATOM 1450 C CA . ASP A 1 189 ? 21.318 4.208 -20.387 1.00 91.81 189 ASP A CA 1
ATOM 1451 C C . ASP A 1 189 ? 20.835 3.980 -18.945 1.00 91.81 189 ASP A C 1
ATOM 1453 O O . ASP A 1 189 ? 21.196 4.745 -18.048 1.00 91.81 189 ASP A O 1
ATOM 1457 N N . ALA A 1 190 ? 20.001 2.958 -18.713 1.00 93.81 190 ALA A N 1
ATOM 1458 C CA . ALA A 1 190 ? 19.531 2.588 -17.380 1.00 93.81 190 ALA A CA 1
ATOM 1459 C C . ALA A 1 190 ? 20.667 1.994 -16.551 1.00 93.81 190 ALA A C 1
ATOM 1461 O O . ALA A 1 190 ? 20.860 2.418 -15.414 1.00 93.81 190 ALA A O 1
ATOM 1462 N N . VAL A 1 191 ? 21.453 1.091 -17.147 1.00 93.19 191 VAL A N 1
ATOM 1463 C CA . VAL A 1 191 ? 22.644 0.495 -16.526 1.00 93.19 191 VAL A CA 1
ATOM 1464 C C . VAL A 1 191 ? 23.651 1.587 -16.166 1.00 93.19 191 VAL A C 1
ATOM 1466 O O . VAL A 1 191 ? 23.991 1.746 -14.996 1.00 93.19 191 VAL A O 1
ATOM 1469 N N . LYS A 1 192 ? 24.036 2.426 -17.137 1.00 91.19 192 LYS A N 1
ATOM 1470 C CA . LYS A 1 192 ? 24.977 3.546 -16.939 1.00 91.19 192 LYS A CA 1
ATOM 1471 C C . LYS A 1 192 ? 24.510 4.534 -15.872 1.00 91.19 192 LYS A C 1
ATOM 1473 O O . LYS A 1 192 ? 25.316 5.066 -15.118 1.00 91.19 192 LYS A O 1
ATOM 1478 N N . GLY A 1 193 ? 23.204 4.794 -15.820 1.00 90.75 193 GLY A N 1
ATOM 1479 C CA . GLY A 1 193 ? 22.600 5.704 -14.851 1.00 90.75 193 GLY A CA 1
ATOM 1480 C C . GLY A 1 193 ? 22.273 5.077 -13.494 1.00 90.75 193 GLY A C 1
ATOM 1481 O O . GLY A 1 193 ? 21.780 5.799 -12.631 1.00 90.75 193 GLY A O 1
ATOM 1482 N N . LYS A 1 194 ? 22.480 3.764 -13.303 1.00 90.88 194 LYS A N 1
ATOM 1483 C CA . LYS A 1 194 ? 22.021 3.003 -12.123 1.00 90.88 194 LYS A CA 1
ATOM 1484 C C . LYS A 1 194 ? 20.522 3.206 -11.832 1.00 90.88 194 LYS A C 1
ATOM 1486 O O . LYS A 1 194 ? 20.096 3.381 -10.689 1.00 90.88 194 LYS A O 1
ATOM 1491 N N . MET A 1 195 ? 19.713 3.216 -12.891 1.00 93.25 195 MET A N 1
ATOM 1492 C CA . MET A 1 195 ? 18.275 3.501 -12.860 1.00 93.25 195 MET A CA 1
ATOM 1493 C C . MET A 1 195 ? 17.447 2.241 -13.115 1.00 93.25 195 MET A C 1
ATOM 1495 O O . MET A 1 195 ? 17.919 1.272 -13.706 1.00 93.25 195 MET A O 1
ATOM 1499 N N . GLY A 1 196 ? 16.170 2.272 -12.727 1.00 95.06 196 GLY A N 1
ATOM 1500 C CA . GLY A 1 196 ? 15.216 1.284 -13.222 1.00 95.06 196 GLY A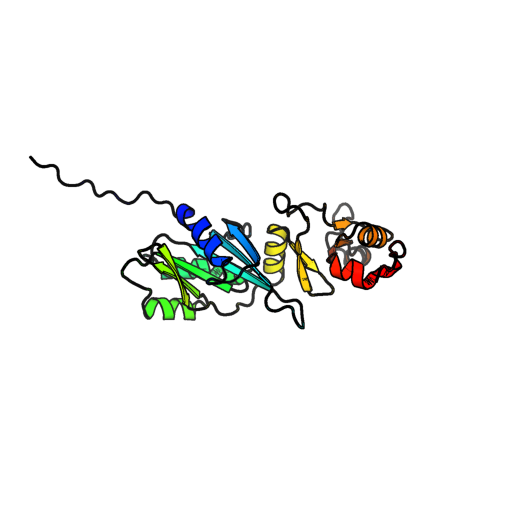 CA 1
ATOM 1501 C C . GLY A 1 196 ? 14.877 1.523 -14.697 1.00 95.06 196 GLY A C 1
ATOM 1502 O O . GLY A 1 196 ? 15.213 2.556 -15.282 1.00 95.06 196 GLY A O 1
ATOM 1503 N N . TYR A 1 197 ? 14.161 0.580 -15.297 1.00 95.56 197 TYR A N 1
ATOM 1504 C CA . TYR A 1 197 ? 13.776 0.635 -16.705 1.00 95.56 197 TYR A CA 1
ATOM 1505 C C . TYR A 1 197 ? 12.274 0.418 -16.888 1.00 95.56 197 TYR A C 1
ATOM 1507 O O . TYR A 1 197 ? 11.666 -0.399 -16.196 1.00 95.56 197 TYR A O 1
ATOM 1515 N N . VAL A 1 198 ? 11.676 1.143 -17.832 1.00 95.56 198 VAL A N 1
ATOM 1516 C CA . VAL A 1 198 ? 10.296 0.941 -18.280 1.00 95.56 198 VAL A CA 1
ATOM 1517 C C . VAL A 1 198 ? 10.231 0.920 -19.802 1.00 95.56 198 VAL A C 1
ATOM 1519 O O . VAL A 1 198 ? 10.816 1.766 -20.486 1.00 95.56 198 VAL A O 1
ATOM 1522 N N . TRP A 1 199 ? 9.473 -0.041 -20.321 1.00 93.56 199 TRP A N 1
ATOM 1523 C CA . TRP A 1 199 ? 9.209 -0.192 -21.746 1.00 93.56 199 TRP A CA 1
ATOM 1524 C C . TRP A 1 199 ? 7.739 -0.501 -21.998 1.00 93.56 199 TRP A C 1
ATOM 1526 O O . TRP A 1 199 ? 7.010 -0.944 -21.106 1.00 93.56 199 TRP A O 1
ATOM 1536 N N . TRP A 1 200 ? 7.322 -0.272 -23.238 1.00 92.81 200 TRP A N 1
ATOM 1537 C CA . TRP A 1 200 ? 5.960 -0.489 -23.706 1.00 92.81 200 TRP A CA 1
ATOM 1538 C C . TRP A 1 200 ? 5.911 -1.680 -24.651 1.00 92.81 200 TRP A C 1
ATOM 1540 O O . TRP A 1 200 ? 6.814 -1.894 -25.463 1.00 92.81 200 TRP A O 1
ATOM 1550 N N . LEU A 1 201 ? 4.841 -2.459 -24.546 1.00 91.50 201 LEU A N 1
ATOM 1551 C CA . LEU A 1 201 ? 4.619 -3.670 -25.321 1.00 91.50 201 LEU A CA 1
ATOM 1552 C C . LEU A 1 201 ? 3.969 -3.328 -26.665 1.00 91.50 201 LEU A C 1
ATOM 1554 O O . LEU A 1 201 ? 2.859 -3.754 -26.959 1.00 91.50 201 LEU A O 1
ATOM 1558 N N . TRP A 1 202 ? 4.675 -2.548 -27.485 1.00 89.56 202 TRP A N 1
ATOM 1559 C CA . TRP A 1 202 ? 4.167 -2.023 -28.756 1.00 89.56 202 TRP A CA 1
ATOM 1560 C C . TRP A 1 202 ? 3.624 -3.099 -29.692 1.00 89.56 202 TRP A C 1
ATOM 1562 O O . TRP A 1 202 ? 2.490 -2.983 -30.148 1.00 89.56 202 TRP A O 1
ATOM 1572 N N . ASN A 1 203 ? 4.408 -4.152 -29.940 1.00 90.94 203 ASN A N 1
ATOM 1573 C CA . ASN A 1 203 ? 4.001 -5.240 -30.832 1.00 90.94 203 ASN A CA 1
ATOM 1574 C C . ASN A 1 203 ? 2.737 -5.923 -30.303 1.00 90.94 203 ASN A C 1
ATOM 1576 O O . ASN A 1 203 ? 1.757 -6.032 -31.021 1.00 90.94 203 ASN A O 1
ATOM 1580 N N . TRP A 1 204 ? 2.711 -6.255 -29.009 1.00 91.56 204 TRP A N 1
ATOM 1581 C CA . TRP A 1 204 ? 1.538 -6.853 -28.371 1.00 91.56 204 TRP A CA 1
ATOM 1582 C C . TRP A 1 204 ? 0.291 -5.973 -28.489 1.00 91.56 204 TRP A C 1
ATOM 1584 O O . TRP A 1 204 ? -0.771 -6.457 -28.876 1.00 91.56 204 TRP A O 1
ATOM 1594 N N . SER A 1 205 ? 0.404 -4.683 -28.155 1.00 92.75 205 SER A N 1
ATOM 1595 C CA . SER A 1 205 ? -0.737 -3.770 -28.213 1.00 92.75 205 SER A CA 1
ATOM 1596 C C . SER A 1 205 ? -1.224 -3.564 -29.645 1.00 92.75 205 SER A C 1
ATOM 1598 O O . SER A 1 205 ? -2.427 -3.449 -29.847 1.00 92.75 205 SER A O 1
ATOM 1600 N N . LYS A 1 206 ? -0.321 -3.546 -30.631 1.00 92.31 206 LYS A N 1
ATOM 1601 C CA . LYS A 1 206 ? -0.675 -3.470 -32.052 1.00 92.31 206 LYS A CA 1
ATOM 1602 C C . LYS A 1 206 ? -1.382 -4.740 -32.523 1.00 92.31 206 LYS A C 1
ATOM 1604 O O . LYS A 1 206 ? -2.455 -4.650 -33.105 1.00 92.31 206 LYS A O 1
ATOM 1609 N N . ASP A 1 207 ? -0.808 -5.903 -32.235 1.00 94.62 207 ASP A N 1
ATOM 1610 C CA . ASP A 1 207 ? -1.325 -7.202 -32.682 1.00 94.62 207 ASP A CA 1
ATOM 1611 C C . ASP A 1 207 ? -2.662 -7.555 -32.010 1.00 94.62 207 ASP A C 1
ATOM 1613 O O . ASP A 1 207 ? -3.462 -8.301 -32.565 1.00 94.62 207 ASP A O 1
ATOM 1617 N N . SER A 1 208 ? -2.917 -6.995 -30.823 1.00 94.19 208 SER A N 1
ATOM 1618 C CA . SER A 1 208 ? -4.150 -7.206 -30.054 1.00 94.19 208 SER A CA 1
ATOM 1619 C C . SER A 1 208 ? -5.193 -6.093 -30.216 1.00 94.19 208 SER A C 1
ATOM 1621 O O . SER A 1 208 ? -6.170 -6.101 -29.472 1.00 94.19 208 SER A O 1
ATOM 1623 N N . ASP A 1 209 ? -4.977 -5.121 -31.109 1.00 92.12 209 ASP A N 1
ATOM 1624 C CA . ASP A 1 209 ? -5.859 -3.957 -31.319 1.00 92.12 209 ASP A CA 1
ATOM 1625 C C . ASP A 1 209 ? -6.176 -3.170 -30.025 1.00 92.12 209 ASP A C 1
ATOM 1627 O O . ASP A 1 209 ? -7.313 -2.841 -29.692 1.00 92.12 209 ASP A O 1
ATOM 1631 N N . ARG A 1 210 ? -5.130 -2.914 -29.230 1.00 91.31 210 ARG A N 1
ATOM 1632 C CA . ARG A 1 210 ? -5.181 -2.217 -27.927 1.00 91.31 210 ARG A CA 1
ATOM 1633 C C . ARG A 1 210 ? -4.489 -0.855 -27.943 1.00 91.31 210 ARG A C 1
ATOM 1635 O O . ARG A 1 210 ? -4.255 -0.272 -26.882 1.00 91.31 210 ARG A O 1
ATOM 1642 N N . LEU A 1 211 ? -4.090 -0.372 -29.117 1.00 91.81 211 LEU A N 1
ATOM 1643 C CA . LEU A 1 211 ? -3.536 0.972 -29.250 1.00 91.81 211 LEU A CA 1
ATOM 1644 C C . LEU A 1 211 ? -4.640 2.009 -29.025 1.00 91.81 211 LEU A C 1
ATOM 1646 O O . LEU A 1 211 ? -5.808 1.773 -29.327 1.00 91.81 211 LEU A O 1
ATOM 1650 N N . THR A 1 212 ? -4.280 3.171 -28.487 1.00 89.94 212 THR A N 1
ATOM 1651 C CA . THR A 1 212 ? -5.220 4.295 -28.430 1.00 89.94 212 THR A CA 1
ATOM 1652 C C . THR A 1 212 ? -5.521 4.841 -29.820 1.00 89.94 212 THR A C 1
ATOM 1654 O O . THR A 1 212 ? -4.850 4.496 -30.791 1.00 89.94 212 THR A O 1
ATOM 1657 N N . ALA A 1 213 ? -6.499 5.747 -29.909 1.00 89.44 213 ALA A N 1
ATOM 1658 C CA . ALA A 1 213 ? -6.819 6.457 -31.149 1.00 89.44 213 ALA A CA 1
ATOM 1659 C C . ALA A 1 213 ? -5.588 7.145 -31.777 1.00 89.44 213 ALA A C 1
ATOM 1661 O O . ALA A 1 213 ? -5.456 7.166 -32.996 1.00 89.44 213 ALA A O 1
ATOM 1662 N N . ASP A 1 214 ? -4.653 7.618 -30.945 1.00 89.69 214 ASP A N 1
ATOM 1663 C CA . ASP A 1 214 ? -3.391 8.238 -31.377 1.00 89.69 214 ASP A CA 1
ATOM 1664 C C . ASP A 1 214 ? -2.268 7.215 -31.643 1.00 89.69 214 ASP A C 1
ATOM 1666 O O . ASP A 1 214 ? -1.101 7.575 -31.797 1.00 89.69 214 ASP A O 1
ATOM 1670 N N . GLY A 1 215 ? -2.590 5.920 -31.652 1.00 87.44 215 GLY A N 1
ATOM 1671 C CA . GLY A 1 215 ? -1.645 4.839 -31.914 1.00 87.44 215 GLY A CA 1
ATOM 1672 C C . GLY A 1 215 ? -0.676 4.550 -30.766 1.00 87.44 215 GLY A C 1
ATOM 1673 O O . GLY A 1 215 ? 0.363 3.942 -31.012 1.00 87.44 215 GLY A O 1
ATOM 1674 N N . LEU A 1 216 ? -0.971 4.971 -29.528 1.00 87.00 216 LEU A N 1
ATOM 1675 C CA . LEU A 1 216 ? -0.090 4.777 -28.369 1.00 87.00 216 LEU A CA 1
ATOM 1676 C C . LEU A 1 216 ? -0.416 3.487 -27.603 1.00 87.00 216 LEU A C 1
ATOM 1678 O O . LEU A 1 216 ? -1.577 3.125 -27.432 1.00 87.00 216 LEU A O 1
ATOM 1682 N N . SER A 1 217 ? 0.613 2.819 -27.077 1.00 89.00 217 SER A N 1
ATOM 1683 C CA . SER A 1 217 ? 0.459 1.709 -26.133 1.00 89.00 217 SER A CA 1
ATOM 1684 C C . SER A 1 217 ? 0.511 2.222 -24.693 1.00 89.00 217 SER A C 1
ATOM 1686 O O . SER A 1 217 ? 1.375 3.023 -24.337 1.00 89.00 217 SER A O 1
ATOM 1688 N N . TYR A 1 218 ? -0.384 1.718 -23.842 1.00 88.94 218 TYR A N 1
ATOM 1689 C CA . TYR A 1 218 ? -0.323 1.889 -22.383 1.00 88.94 218 TYR A CA 1
ATOM 1690 C C . TYR A 1 218 ? 0.138 0.614 -21.663 1.00 88.94 218 TYR A C 1
ATOM 1692 O O . TYR A 1 218 ? 0.423 0.652 -20.464 1.00 88.94 218 TYR A O 1
ATOM 1700 N N . ASP A 1 219 ? 0.250 -0.503 -22.387 1.00 90.56 219 ASP A N 1
ATOM 1701 C CA . ASP A 1 219 ? 0.721 -1.770 -21.843 1.00 90.56 219 ASP A CA 1
ATOM 1702 C C . ASP A 1 219 ? 2.232 -1.666 -21.605 1.00 90.56 219 ASP A C 1
ATOM 1704 O O . ASP A 1 219 ? 3.036 -1.740 -22.532 1.00 90.56 219 ASP A O 1
ATOM 1708 N N . ARG A 1 220 ? 2.630 -1.477 -20.346 1.00 92.25 220 ARG A N 1
ATOM 1709 C CA . ARG A 1 220 ? 4.031 -1.271 -19.958 1.00 92.25 220 ARG A CA 1
ATOM 1710 C C . ARG A 1 220 ? 4.530 -2.307 -18.964 1.00 92.25 220 ARG A C 1
ATOM 1712 O O . ARG A 1 220 ? 3.747 -3.020 -18.327 1.00 92.25 220 ARG A O 1
ATOM 1719 N N . ARG A 1 221 ? 5.849 -2.413 -18.861 1.00 93.88 221 ARG A N 1
ATOM 1720 C CA . ARG A 1 221 ? 6.566 -3.315 -17.958 1.00 93.88 221 ARG A CA 1
ATOM 1721 C C . ARG A 1 221 ? 7.760 -2.596 -17.343 1.00 93.88 221 ARG A C 1
ATOM 1723 O O . ARG A 1 221 ? 8.220 -1.589 -17.869 1.00 93.88 221 ARG A O 1
ATOM 1730 N N . TYR A 1 222 ? 8.219 -3.119 -16.214 1.00 95.12 222 TYR A N 1
ATOM 1731 C CA . TYR A 1 222 ? 9.106 -2.432 -15.285 1.00 95.12 222 TYR A CA 1
ATOM 1732 C C . TYR A 1 222 ? 10.236 -3.357 -14.825 1.00 95.12 222 TYR A C 1
ATOM 1734 O O . TYR A 1 222 ? 9.974 -4.512 -14.482 1.00 95.12 222 TYR A O 1
ATOM 1742 N N . LEU A 1 223 ? 11.468 -2.850 -14.779 1.00 95.44 223 LEU A N 1
ATOM 1743 C CA . LEU A 1 223 ? 12.612 -3.478 -14.112 1.00 95.44 223 LEU A CA 1
ATOM 1744 C C . LEU A 1 223 ? 13.155 -2.543 -13.027 1.00 95.44 223 LEU A C 1
ATOM 1746 O O . LEU A 1 223 ? 13.386 -1.358 -13.290 1.00 95.44 223 LEU A O 1
ATOM 1750 N N . CYS A 1 224 ? 13.389 -3.071 -11.822 1.00 94.38 224 CYS A N 1
ATOM 1751 C CA . CYS A 1 224 ? 14.099 -2.333 -10.777 1.00 94.38 224 CYS A CA 1
ATOM 1752 C C . CYS A 1 224 ? 15.583 -2.179 -11.132 1.00 94.38 224 CYS A C 1
ATOM 1754 O O . CYS A 1 224 ? 16.113 -2.949 -11.936 1.00 94.38 224 CYS A O 1
ATOM 1756 N N . ARG A 1 225 ? 16.257 -1.210 -10.501 1.00 94.06 225 ARG A N 1
ATOM 1757 C CA . ARG A 1 225 ? 17.689 -0.954 -10.728 1.00 94.06 225 ARG A CA 1
ATOM 1758 C C . ARG A 1 225 ? 18.547 -2.201 -10.491 1.00 94.06 225 ARG A C 1
ATOM 1760 O O . ARG A 1 225 ? 19.440 -2.463 -11.277 1.00 94.06 225 ARG A O 1
ATOM 1767 N N . ASP A 1 226 ? 18.219 -3.007 -9.479 1.00 92.38 226 ASP A N 1
ATOM 1768 C CA . ASP A 1 226 ? 19.030 -4.171 -9.112 1.00 92.38 226 ASP A CA 1
ATOM 1769 C C . ASP A 1 226 ? 18.939 -5.263 -10.188 1.00 92.38 226 ASP A C 1
ATOM 1771 O O . ASP A 1 226 ? 19.944 -5.855 -10.564 1.00 92.38 226 ASP A O 1
ATOM 1775 N N . CYS A 1 227 ? 17.749 -5.487 -10.758 1.00 93.94 227 CYS A N 1
ATOM 1776 C CA . CYS A 1 227 ? 17.590 -6.404 -11.887 1.00 93.94 227 CYS A CA 1
ATOM 1777 C C . CYS A 1 227 ? 18.177 -5.844 -13.185 1.00 93.94 227 CYS A C 1
ATOM 1779 O O . CYS A 1 227 ? 18.667 -6.624 -13.993 1.00 93.94 227 CYS A O 1
ATOM 1781 N N . VAL A 1 228 ? 18.125 -4.525 -13.403 1.00 95.00 228 VAL A N 1
ATOM 1782 C CA . VAL A 1 228 ? 18.785 -3.893 -14.555 1.00 95.00 228 VAL A CA 1
ATOM 1783 C C . VAL A 1 228 ? 20.296 -4.104 -14.465 1.00 95.00 228 VAL A C 1
ATOM 1785 O O . VAL A 1 228 ? 20.879 -4.674 -15.379 1.00 95.00 228 VAL A O 1
ATOM 1788 N N . SER A 1 229 ? 20.915 -3.709 -13.353 1.00 92.50 229 SER A N 1
ATOM 1789 C CA . SER A 1 229 ? 22.355 -3.854 -13.143 1.00 92.50 229 SER A CA 1
ATOM 1790 C C . SER A 1 229 ? 22.788 -5.316 -13.134 1.00 92.50 229 SER A C 1
ATOM 1792 O O . SER A 1 229 ? 23.764 -5.649 -13.784 1.00 92.50 229 SER A O 1
ATOM 1794 N N . GLY A 1 230 ? 22.050 -6.207 -12.468 1.00 92.81 230 GLY A N 1
ATOM 1795 C CA . GLY A 1 230 ? 22.438 -7.614 -12.364 1.00 92.81 230 GLY A CA 1
ATOM 1796 C C . GLY A 1 230 ? 22.310 -8.409 -13.668 1.00 92.81 230 GLY A C 1
ATOM 1797 O O . GLY A 1 230 ? 23.098 -9.320 -13.900 1.00 92.81 230 GLY A O 1
ATOM 1798 N N . LEU A 1 231 ? 21.329 -8.093 -14.524 1.00 93.12 231 LEU A N 1
ATOM 1799 C CA . LEU A 1 231 ? 21.100 -8.837 -15.772 1.00 93.12 231 LEU A CA 1
ATOM 1800 C C . LEU A 1 231 ? 21.798 -8.240 -16.995 1.00 93.12 231 LEU A C 1
ATOM 1802 O O . LEU A 1 231 ? 22.019 -8.964 -17.959 1.00 93.12 231 LEU A O 1
ATOM 1806 N N . PHE A 1 232 ? 22.102 -6.942 -16.972 1.00 92.19 232 PHE A N 1
ATOM 1807 C CA . PHE A 1 232 ? 22.648 -6.202 -18.115 1.00 92.19 232 PHE A CA 1
ATOM 1808 C C . PHE A 1 232 ? 23.955 -5.481 -17.758 1.00 92.19 232 PHE A C 1
ATOM 1810 O O . PHE A 1 232 ? 24.239 -4.405 -18.288 1.00 92.19 232 PHE A O 1
ATOM 1817 N N . TRP A 1 233 ? 24.720 -6.038 -16.816 1.00 87.81 233 TRP A N 1
ATOM 1818 C CA . TRP A 1 233 ? 25.973 -5.465 -16.310 1.00 87.81 233 TRP A CA 1
ATOM 1819 C C . TRP A 1 233 ? 26.974 -5.151 -17.436 1.00 87.81 233 TRP A C 1
ATOM 1821 O O . TRP A 1 233 ? 27.660 -4.135 -17.392 1.00 87.81 233 TRP A O 1
ATOM 1831 N N . ASP A 1 234 ? 26.979 -5.960 -18.495 1.00 88.62 234 ASP A N 1
ATOM 1832 C CA . ASP A 1 234 ? 27.843 -5.845 -19.672 1.00 88.62 234 ASP A CA 1
ATOM 1833 C C . ASP A 1 234 ? 27.488 -4.675 -20.612 1.00 88.62 234 ASP A C 1
ATOM 1835 O O . ASP A 1 234 ? 28.255 -4.345 -21.516 1.00 88.62 234 ASP A O 1
ATOM 1839 N N . LEU A 1 235 ? 26.340 -4.016 -20.409 1.00 86.31 235 LEU A N 1
ATOM 1840 C CA . LEU A 1 235 ? 25.925 -2.832 -21.176 1.00 86.31 235 LEU A CA 1
ATOM 1841 C C . LEU A 1 235 ? 26.392 -1.502 -20.553 1.00 86.31 235 LEU A C 1
ATOM 1843 O O . LEU A 1 235 ? 26.137 -0.429 -21.129 1.00 86.31 235 LEU A O 1
ATOM 1847 N N . GLY A 1 236 ? 27.015 -1.557 -19.372 1.00 71.88 236 GLY A N 1
ATOM 1848 C CA . GLY A 1 236 ? 27.672 -0.432 -18.707 1.00 71.88 236 GLY A CA 1
ATOM 1849 C C . GLY A 1 236 ? 29.103 -0.209 -19.214 1.00 71.88 236 GLY A C 1
ATOM 1850 O O . GLY A 1 236 ? 29.616 -1.018 -19.985 1.00 71.88 236 GLY A O 1
ATOM 1851 N N . PRO A 1 237 ? 29.772 0.901 -18.843 1.00 64.50 237 PRO A N 1
ATOM 1852 C CA . PRO A 1 237 ? 31.231 0.934 -18.930 1.00 64.50 237 PRO A CA 1
ATOM 1853 C C . PRO A 1 237 ? 31.795 -0.248 -18.121 1.00 64.50 237 PRO A C 1
ATOM 1855 O O . PRO A 1 237 ? 31.162 -0.615 -17.129 1.00 64.50 237 PRO A O 1
ATOM 1858 N N . PRO A 1 238 ? 32.939 -0.841 -18.515 1.00 57.72 238 PRO A N 1
ATOM 1859 C CA . PRO A 1 238 ? 33.624 -1.789 -17.643 1.00 57.72 238 PRO A CA 1
ATOM 1860 C C . PRO A 1 238 ? 33.789 -1.119 -16.275 1.00 57.72 238 PRO A C 1
ATOM 1862 O O . PRO A 1 238 ? 34.286 0.008 -16.206 1.00 57.72 238 PRO A O 1
ATOM 1865 N N . GLU A 1 239 ? 33.258 -1.742 -15.224 1.00 59.78 239 GLU A N 1
ATOM 1866 C CA . GLU A 1 239 ? 33.558 -1.301 -13.868 1.00 59.78 239 GLU A CA 1
ATOM 1867 C C . GLU A 1 239 ? 35.060 -1.539 -13.669 1.00 59.78 239 GLU A C 1
ATOM 1869 O O . GLU A 1 239 ? 35.580 -2.589 -14.048 1.00 59.78 239 GLU A O 1
ATOM 1874 N N . ASP A 1 240 ? 35.778 -0.528 -13.176 1.00 53.41 240 ASP A N 1
ATOM 1875 C CA . ASP A 1 240 ? 37.119 -0.752 -12.651 1.00 53.41 240 ASP A CA 1
ATOM 1876 C C . ASP A 1 240 ? 36.924 -1.658 -11.430 1.00 53.41 240 ASP A C 1
ATOM 1878 O O . ASP A 1 240 ? 36.421 -1.211 -10.397 1.00 53.41 240 ASP A O 1
ATOM 1882 N N . ASP A 1 241 ? 37.208 -2.950 -11.598 1.00 47.34 241 ASP A N 1
ATOM 1883 C CA . ASP A 1 241 ? 37.209 -3.942 -10.527 1.00 47.34 241 ASP A CA 1
ATOM 1884 C C . ASP A 1 241 ? 38.274 -3.527 -9.489 1.00 47.34 241 ASP A C 1
ATOM 1886 O O . ASP A 1 241 ? 39.442 -3.902 -9.595 1.00 47.34 241 ASP A O 1
ATOM 1890 N N . GLU A 1 242 ? 37.907 -2.698 -8.509 1.00 46.66 242 GLU A N 1
ATOM 1891 C CA . GLU A 1 242 ? 38.659 -2.573 -7.258 1.00 46.66 242 GLU A CA 1
ATOM 1892 C C . GLU A 1 242 ? 38.029 -3.516 -6.223 1.00 46.66 242 GLU A C 1
ATOM 1894 O O . GLU A 1 242 ? 36.876 -3.338 -5.819 1.00 46.66 242 GLU A O 1
ATOM 1899 N N . ASP A 1 243 ? 38.819 -4.539 -5.880 1.00 39.00 243 ASP A N 1
ATOM 1900 C CA . ASP A 1 243 ? 38.573 -5.655 -4.951 1.00 39.00 243 ASP A CA 1
ATOM 1901 C C . ASP A 1 243 ? 37.936 -5.286 -3.592 1.00 39.00 243 ASP A C 1
ATOM 1903 O O . ASP A 1 243 ? 38.365 -4.295 -2.950 1.00 39.00 243 ASP A O 1
#

Radius of gyration: 22.61 Å; chains: 1; bounding box: 62×46×76 Å

pLDDT: mean 88.29, std 14.36, range [31.69, 98.69]

Organism: NCBI:txid408172

Secondary structure (DSSP, 8-state):
-------------GGGGHHHHHHHHHSTTTT--SEEEES-S-SS---SEEEEEE--TTSS--EEEEEEEE-S-STTHHHHHHHHHHGGGT-SEEEEEEEEETS---HHHHHHHHHHT-EEEEEETTS-EEEEEPPPP----HHHHHHHHHHTTEEE-TTT--EEES-S-SSSTT-STTEEE-SSSHHHHHHHTT-EEEEE-HHHHHHTT---TTS----EEEE-HHHHHHHSGGGSPPP----

Sequence (243 aa):
PPRSVAVMASDKKESDLYDKVRDWVASSDGLRCDETWVNAGLQEARPDVTGLRHAGGRLRGDFELITIEVKKSSGQFLTSAGQAAAYGVYADRAYLCCPQGDKPFDEDNIDIASHLGIGLIEIGKHQEIERVLAAPLSRPIPRKRQELLENLGFSVCQICGIPYPRSGDSEDRKSWKGLKRGSTNAISDAVKGKMGYVWWLWNWSKDSDRLTADGLSYDRRYLCRDCVSGLFWDLGPPEDDED